Protein AF-A0AAW6JNP1-F1 (afdb_monomer)

Sequence (196 aa):
MTNMICAKMDSQLQWLAKDCKSTYTRYADDITFSTTLPKFPNKLAYVLTGEDTEKFFIGNRLLAIIHENGFEVNEQKIRLQVKGNHQEVTGLTTNVFPNVDRKYVRQVRAMLYAWAKFGLEAAENEYFEKYVSKSRLPIKRKLEFQQVLRGKIEFIGMVKGKEDSIYQKYMNQYKILARLSMFNNNINDIKEGNED

pLDDT: mean 71.72, std 16.59, range [31.47, 94.44]

Structure (mmCIF, N/CA/C/O backbone):
data_AF-A0AAW6JNP1-F1
#
_entry.id   AF-A0AAW6JNP1-F1
#
loop_
_atom_site.group_PDB
_atom_site.id
_atom_site.type_symbol
_atom_site.label_atom_id
_atom_site.label_alt_id
_atom_site.label_comp_id
_atom_site.label_asym_id
_atom_site.label_entity_id
_atom_site.label_seq_id
_atom_site.pdbx_PDB_ins_code
_atom_site.Cartn_x
_atom_site.Cartn_y
_atom_site.Cartn_z
_atom_site.occupancy
_atom_site.B_iso_or_equiv
_atom_site.auth_seq_id
_atom_site.auth_comp_id
_atom_site.auth_asym_id
_atom_site.auth_atom_id
_atom_site.pdbx_PDB_model_num
ATOM 1 N N . MET A 1 1 ? 23.831 11.617 -23.401 1.00 42.44 1 MET A N 1
ATOM 2 C CA . MET A 1 1 ? 24.310 10.722 -24.482 1.00 42.44 1 MET A CA 1
ATOM 3 C C . MET A 1 1 ? 23.795 9.277 -24.340 1.00 42.44 1 MET A C 1
ATOM 5 O O . MET A 1 1 ? 24.348 8.385 -24.962 1.00 42.44 1 MET A O 1
ATOM 9 N N . THR A 1 2 ? 22.702 9.019 -23.606 1.00 50.31 2 THR A N 1
ATOM 10 C CA . THR A 1 2 ? 22.322 7.645 -23.199 1.00 50.31 2 THR A CA 1
ATOM 11 C C . THR A 1 2 ? 21.236 6.994 -24.077 1.00 50.31 2 THR A C 1
ATOM 13 O O . THR A 1 2 ? 21.233 5.777 -24.242 1.00 50.31 2 THR A O 1
ATOM 16 N N . ASN A 1 3 ? 20.358 7.778 -24.722 1.00 55.31 3 ASN A N 1
ATOM 17 C CA . ASN A 1 3 ? 19.213 7.240 -25.483 1.00 55.31 3 ASN A CA 1
ATOM 18 C C . ASN A 1 3 ? 19.603 6.427 -26.732 1.00 55.31 3 ASN A C 1
ATOM 20 O O . ASN A 1 3 ? 18.919 5.468 -27.072 1.00 55.31 3 ASN A O 1
ATOM 24 N N . MET A 1 4 ? 20.691 6.785 -27.422 1.00 61.53 4 MET A N 1
ATOM 25 C CA . MET A 1 4 ? 21.032 6.163 -28.711 1.00 61.53 4 MET A CA 1
ATOM 26 C C . MET A 1 4 ? 21.579 4.736 -28.556 1.00 61.53 4 MET A C 1
ATOM 28 O O . MET A 1 4 ? 21.282 3.873 -29.374 1.00 61.53 4 MET A O 1
ATOM 32 N N . ILE A 1 5 ? 22.314 4.474 -27.470 1.00 67.94 5 ILE A N 1
ATOM 33 C CA . ILE A 1 5 ? 22.844 3.141 -27.125 1.00 67.94 5 ILE A CA 1
ATOM 34 C C . ILE A 1 5 ? 21.696 2.191 -26.746 1.00 67.94 5 ILE A C 1
ATOM 36 O O . ILE A 1 5 ? 21.736 0.996 -27.023 1.00 67.94 5 ILE A O 1
ATOM 40 N N . CYS A 1 6 ? 20.632 2.740 -26.161 1.00 73.00 6 CYS A N 1
ATOM 41 C CA . CYS A 1 6 ? 19.500 1.987 -25.635 1.00 73.00 6 CYS A CA 1
ATOM 42 C C . CYS A 1 6 ? 18.426 1.665 -26.680 1.00 73.00 6 CYS A C 1
ATOM 44 O O . CYS A 1 6 ? 17.648 0.739 -26.478 1.00 73.00 6 CYS A O 1
ATOM 46 N N . ALA A 1 7 ? 18.406 2.366 -27.817 1.00 81.75 7 ALA A N 1
ATOM 47 C CA . ALA A 1 7 ? 17.335 2.271 -28.811 1.00 81.75 7 ALA A CA 1
ATOM 48 C C . ALA A 1 7 ? 17.094 0.843 -29.340 1.00 81.75 7 ALA A C 1
ATOM 50 O O . ALA A 1 7 ? 15.946 0.433 -29.541 1.00 81.75 7 ALA A O 1
ATOM 51 N N . LYS A 1 8 ? 18.169 0.065 -29.542 1.00 86.56 8 LYS A N 1
ATOM 52 C CA . LYS A 1 8 ? 18.078 -1.341 -29.967 1.00 86.56 8 LYS A CA 1
ATOM 53 C C . LYS A 1 8 ? 17.430 -2.204 -28.884 1.00 86.56 8 LYS A C 1
ATOM 55 O O . LYS A 1 8 ? 16.477 -2.928 -29.176 1.00 86.56 8 LYS A O 1
ATOM 60 N N . MET A 1 9 ? 17.915 -2.090 -27.648 1.00 87.50 9 MET A N 1
ATOM 61 C CA . MET A 1 9 ? 17.375 -2.826 -26.508 1.00 87.50 9 MET A CA 1
ATOM 62 C C . MET A 1 9 ? 15.909 -2.456 -26.274 1.00 87.50 9 MET A C 1
ATOM 64 O O . MET A 1 9 ? 15.061 -3.339 -26.209 1.00 87.50 9 MET A O 1
ATOM 68 N N . ASP A 1 10 ? 15.588 -1.165 -26.234 1.00 86.31 10 ASP A N 1
ATOM 69 C CA . ASP A 1 10 ? 14.236 -0.666 -25.982 1.00 86.31 10 ASP A CA 1
ATOM 70 C C . ASP A 1 10 ? 13.254 -1.172 -27.053 1.00 86.31 10 ASP A C 1
ATOM 72 O O . ASP A 1 10 ? 12.142 -1.591 -26.734 1.00 86.31 10 ASP A O 1
ATOM 76 N N . SER A 1 11 ? 13.688 -1.251 -28.318 1.00 88.25 11 SER A N 1
ATOM 77 C CA . SER A 1 11 ? 12.895 -1.858 -29.395 1.00 88.25 11 SER A CA 1
ATOM 78 C C . SER A 1 11 ? 12.621 -3.345 -29.139 1.00 88.25 11 SER A C 1
ATOM 80 O O . SER A 1 11 ? 11.480 -3.796 -29.260 1.00 88.25 11 SER A O 1
ATOM 82 N N . GLN A 1 12 ? 13.638 -4.123 -28.756 1.00 89.25 12 GLN A N 1
ATOM 83 C CA . GLN A 1 12 ? 13.488 -5.551 -28.446 1.00 89.25 12 GLN A CA 1
ATOM 84 C C . GLN A 1 12 ? 12.599 -5.784 -27.212 1.00 89.25 12 GLN A C 1
ATOM 86 O O . GLN A 1 12 ? 11.753 -6.682 -27.222 1.00 89.25 12 GLN A O 1
ATOM 91 N N . LEU A 1 13 ? 12.740 -4.957 -26.174 1.00 87.12 13 LEU A N 1
ATOM 92 C CA . LEU A 1 13 ? 11.928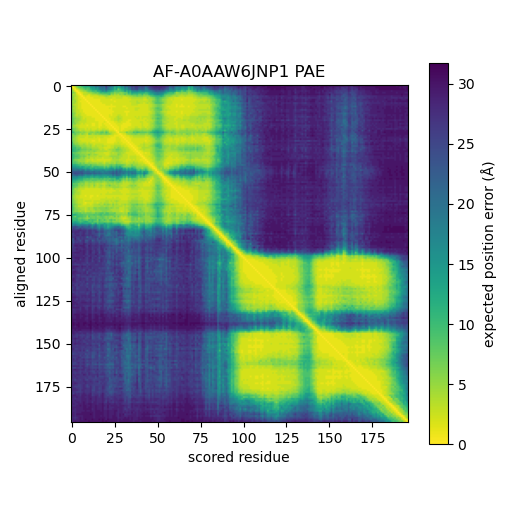 -5.011 -24.957 1.00 87.12 13 LEU A CA 1
ATOM 93 C C . LEU A 1 13 ? 10.471 -4.622 -25.231 1.00 87.12 13 LEU A C 1
ATOM 95 O O . LEU A 1 13 ? 9.560 -5.284 -24.735 1.00 87.12 13 LEU A O 1
ATOM 99 N N . GLN A 1 14 ? 10.233 -3.625 -26.087 1.00 89.94 14 GLN A N 1
ATOM 100 C CA . GLN A 1 14 ? 8.893 -3.251 -26.539 1.00 89.94 14 GLN A CA 1
ATOM 101 C C . GLN A 1 14 ? 8.208 -4.395 -27.302 1.00 89.94 14 GLN A C 1
ATOM 103 O O . GLN A 1 14 ? 7.014 -4.640 -27.107 1.00 89.94 14 GLN A O 1
ATOM 108 N N . TRP A 1 15 ? 8.946 -5.110 -28.156 1.00 91.44 15 TRP A N 1
ATOM 109 C CA . TRP A 1 15 ? 8.442 -6.301 -28.849 1.00 91.44 15 TRP A CA 1
ATOM 110 C C . TRP A 1 15 ? 8.123 -7.440 -27.882 1.00 91.44 15 TRP A C 1
ATOM 112 O O . TRP A 1 15 ? 7.042 -8.024 -27.967 1.00 91.44 15 TRP A O 1
ATOM 122 N N . LEU A 1 16 ? 9.015 -7.717 -26.928 1.00 87.31 16 LEU A N 1
ATOM 123 C CA . LEU A 1 16 ? 8.782 -8.727 -25.897 1.00 87.31 16 LEU A CA 1
ATOM 124 C C . LEU A 1 16 ? 7.549 -8.390 -25.044 1.00 87.31 16 LEU A C 1
ATOM 126 O O . LEU A 1 16 ? 6.755 -9.277 -24.730 1.00 87.31 16 LEU A O 1
ATOM 130 N N . ALA A 1 17 ? 7.351 -7.111 -24.714 1.00 88.12 17 ALA A N 1
ATOM 131 C CA . ALA A 1 17 ? 6.176 -6.647 -23.987 1.00 88.12 17 ALA A CA 1
ATOM 132 C C . ALA A 1 17 ? 4.889 -6.933 -24.771 1.00 88.12 17 ALA A C 1
ATOM 134 O O . ALA A 1 17 ? 3.954 -7.505 -24.216 1.00 88.12 17 ALA A O 1
ATOM 135 N N . LYS A 1 18 ? 4.866 -6.628 -26.077 1.00 88.94 18 LYS A N 1
ATOM 136 C CA . LYS A 1 18 ? 3.724 -6.932 -26.954 1.00 88.94 18 LYS A CA 1
ATOM 137 C C . LYS A 1 18 ? 3.416 -8.431 -27.013 1.00 88.94 18 LYS A C 1
ATOM 139 O O . LYS A 1 18 ? 2.257 -8.796 -26.830 1.00 88.94 18 LYS A O 1
ATOM 144 N N . ASP A 1 19 ? 4.427 -9.287 -27.197 1.00 89.44 19 ASP A N 1
ATOM 145 C CA . ASP A 1 19 ? 4.263 -10.756 -27.191 1.00 89.44 19 ASP A CA 1
ATOM 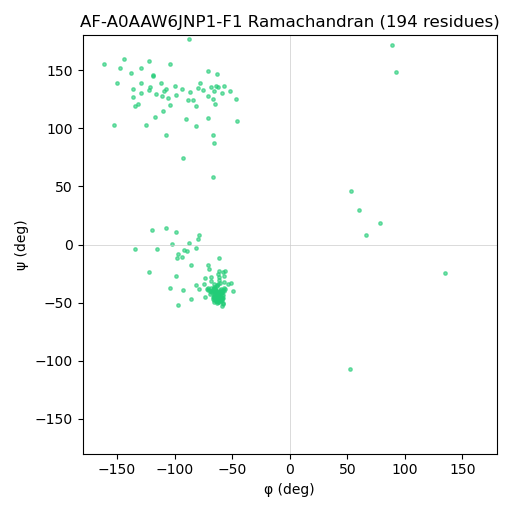146 C C . ASP A 1 19 ? 3.649 -11.255 -25.873 1.00 89.44 19 ASP A C 1
ATOM 148 O O . ASP A 1 19 ? 2.792 -12.137 -25.846 1.00 89.44 19 ASP A O 1
ATOM 152 N N . CYS A 1 20 ? 4.038 -10.627 -24.764 1.00 85.31 20 CYS A N 1
ATOM 153 C CA . CYS A 1 20 ? 3.573 -10.973 -23.427 1.00 85.31 20 CYS A CA 1
ATOM 154 C C . CYS A 1 20 ? 2.268 -10.269 -23.006 1.00 85.31 20 CYS A C 1
ATOM 156 O O . CYS A 1 20 ? 1.813 -10.486 -21.884 1.00 85.31 20 CYS A O 1
ATOM 158 N N . LYS A 1 21 ? 1.653 -9.443 -23.870 1.00 88.19 21 LYS A N 1
ATOM 159 C CA . LYS A 1 21 ? 0.507 -8.568 -23.536 1.00 88.19 21 LYS A CA 1
ATOM 160 C C . LYS A 1 21 ? 0.783 -7.676 -22.314 1.00 88.19 21 LYS A C 1
ATOM 162 O O . LYS A 1 21 ? -0.039 -7.543 -21.402 1.00 88.19 21 LYS A O 1
ATOM 167 N N . SER A 1 22 ? 1.960 -7.068 -22.313 1.00 86.38 22 SER A N 1
ATOM 168 C CA . SER A 1 22 ? 2.457 -6.149 -21.295 1.00 86.38 22 SER A CA 1
ATOM 169 C C . SER A 1 22 ? 2.807 -4.792 -21.912 1.00 86.38 22 SER A C 1
ATOM 171 O O . SER A 1 22 ? 3.098 -4.683 -23.104 1.00 86.38 22 SER A O 1
ATOM 173 N N . THR A 1 23 ? 2.829 -3.758 -21.081 1.00 86.62 23 THR A N 1
ATOM 174 C CA . THR A 1 23 ? 3.338 -2.423 -21.394 1.00 86.62 23 THR A CA 1
ATOM 175 C C . THR A 1 23 ? 4.748 -2.291 -20.840 1.00 86.62 23 THR A C 1
ATOM 177 O O . THR A 1 23 ? 4.982 -2.572 -19.664 1.00 86.62 23 THR A O 1
ATOM 180 N N . TYR A 1 24 ? 5.671 -1.858 -21.692 1.00 86.94 24 TYR A N 1
ATOM 181 C CA . TYR A 1 24 ? 7.047 -1.532 -21.338 1.00 86.94 24 TYR A CA 1
ATOM 182 C C . TYR A 1 24 ? 7.200 -0.019 -21.188 1.00 86.94 24 TYR A C 1
ATOM 184 O O . TYR A 1 24 ? 6.701 0.739 -22.021 1.00 86.94 24 TYR A O 1
ATOM 192 N N . THR A 1 25 ? 7.898 0.411 -20.143 1.00 80.62 25 THR A N 1
ATOM 193 C CA . THR A 1 25 ? 8.351 1.791 -19.967 1.00 80.62 25 THR A CA 1
ATOM 194 C C . THR A 1 25 ? 9.778 1.803 -19.436 1.00 80.62 25 THR A C 1
ATOM 196 O O . THR A 1 25 ? 10.189 0.915 -18.686 1.00 80.62 25 THR A O 1
ATOM 199 N N . ARG A 1 26 ? 10.541 2.826 -19.823 1.00 79.25 26 ARG A N 1
ATOM 200 C CA . ARG A 1 26 ? 11.910 3.039 -19.361 1.00 79.25 26 ARG A CA 1
ATOM 201 C C . ARG A 1 26 ? 12.085 4.462 -18.856 1.00 79.25 26 ARG A C 1
ATOM 203 O O . ARG A 1 26 ? 11.733 5.408 -19.556 1.00 79.25 26 ARG A O 1
ATOM 210 N N . TYR A 1 27 ? 12.653 4.605 -17.666 1.00 74.12 27 TYR A N 1
ATOM 211 C CA . TYR A 1 27 ? 13.027 5.883 -17.074 1.00 74.12 27 TYR A CA 1
ATOM 212 C C . TYR A 1 27 ? 14.511 5.839 -16.696 1.00 74.12 27 TYR A C 1
ATOM 214 O O . TYR A 1 27 ? 14.883 5.216 -15.709 1.00 74.12 27 TYR A O 1
ATOM 222 N N . ALA A 1 28 ? 15.368 6.468 -17.507 1.00 76.56 28 ALA A N 1
ATOM 223 C CA . ALA A 1 28 ? 16.828 6.354 -17.399 1.00 76.56 28 ALA A CA 1
ATOM 224 C C . ALA A 1 28 ? 17.302 4.883 -17.389 1.00 76.56 28 ALA A C 1
ATOM 226 O O . ALA A 1 28 ? 17.247 4.235 -18.434 1.00 76.56 28 ALA A O 1
ATOM 227 N N . ASP A 1 29 ? 17.736 4.353 -16.245 1.00 69.69 29 ASP A N 1
ATOM 228 C CA . ASP A 1 29 ? 18.189 2.961 -16.092 1.00 69.69 29 ASP A CA 1
ATOM 229 C C . ASP A 1 29 ? 17.096 2.028 -15.545 1.00 69.69 29 ASP A C 1
ATOM 231 O O . ASP A 1 29 ? 17.261 0.808 -15.545 1.00 69.69 29 ASP A O 1
ATOM 235 N N . ASP A 1 30 ? 15.955 2.582 -15.125 1.00 74.25 30 ASP A N 1
ATOM 236 C CA . ASP A 1 30 ? 14.828 1.807 -14.624 1.00 74.25 30 ASP A CA 1
ATOM 237 C C . ASP A 1 30 ? 13.969 1.306 -15.789 1.00 74.25 30 ASP A C 1
ATOM 239 O O . ASP A 1 30 ? 13.460 2.081 -16.603 1.00 74.25 30 ASP A O 1
ATOM 243 N N . ILE A 1 31 ? 13.765 -0.009 -15.845 1.00 81.19 31 ILE A N 1
ATOM 244 C CA . ILE A 1 31 ? 12.890 -0.682 -16.807 1.00 81.19 31 ILE A CA 1
ATOM 245 C C . ILE A 1 31 ? 11.681 -1.238 -16.061 1.00 81.19 31 ILE A C 1
ATOM 247 O O . ILE A 1 31 ? 11.824 -1.973 -15.086 1.00 81.19 31 ILE A O 1
ATOM 251 N N . THR A 1 32 ? 10.480 -0.918 -16.537 1.00 83.19 32 THR A N 1
ATOM 252 C CA . THR A 1 32 ? 9.221 -1.382 -15.949 1.00 83.19 32 THR A CA 1
ATOM 253 C C . THR A 1 32 ? 8.392 -2.135 -16.983 1.00 83.19 32 THR A C 1
ATOM 255 O O . THR A 1 32 ? 8.187 -1.676 -18.105 1.00 83.19 32 THR A O 1
ATOM 258 N N . PHE A 1 33 ? 7.877 -3.296 -16.575 1.00 82.44 33 PHE A N 1
ATOM 259 C CA . PHE A 1 33 ? 6.872 -4.060 -17.310 1.00 82.44 33 PHE A CA 1
ATOM 260 C C . PHE A 1 33 ? 5.593 -4.132 -16.480 1.00 82.44 33 PHE A C 1
ATOM 262 O O . PHE A 1 33 ? 5.622 -4.524 -15.316 1.00 82.44 33 PHE A O 1
ATOM 269 N N . SER A 1 34 ? 4.459 -3.794 -17.085 1.00 80.25 34 SER A N 1
ATOM 270 C CA . SER A 1 34 ? 3.137 -3.869 -16.454 1.00 80.25 34 SER A CA 1
ATOM 271 C C . SER A 1 34 ? 2.166 -4.631 -17.347 1.00 80.25 34 SER A C 1
ATOM 273 O O . SER A 1 34 ? 2.330 -4.667 -18.559 1.00 80.25 34 SER A O 1
ATOM 275 N N . THR A 1 35 ? 1.155 -5.279 -16.778 1.00 79.44 35 THR A N 1
ATOM 276 C CA . THR A 1 35 ? 0.139 -5.998 -17.557 1.00 79.44 35 THR A CA 1
ATOM 277 C C . THR A 1 35 ? -1.206 -5.944 -16.849 1.00 79.44 35 THR A C 1
ATOM 279 O O . THR A 1 35 ? -1.273 -5.849 -15.623 1.00 79.44 35 THR A O 1
ATOM 282 N N . THR A 1 36 ? -2.286 -6.017 -17.622 1.00 75.94 36 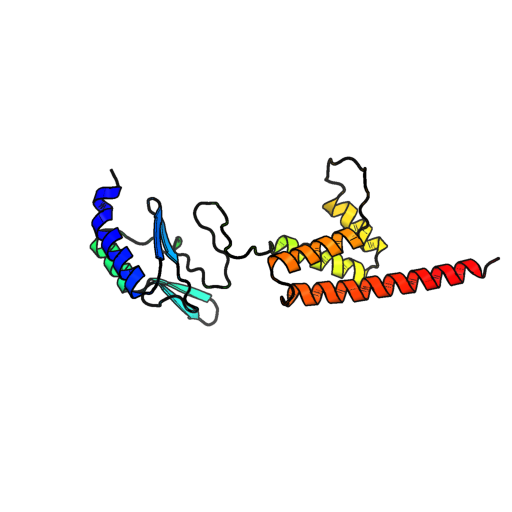THR A N 1
ATOM 283 C CA . THR A 1 36 ? -3.651 -6.174 -17.104 1.00 75.94 36 THR A CA 1
ATOM 284 C C . THR A 1 36 ? -4.048 -7.641 -16.941 1.00 75.94 36 THR A C 1
ATOM 286 O O . THR A 1 36 ? -5.116 -7.926 -16.393 1.00 75.94 36 THR A O 1
ATOM 289 N N . LEU A 1 37 ? -3.196 -8.577 -17.381 1.00 72.75 37 LEU A N 1
ATOM 290 C CA . LEU A 1 37 ? -3.444 -10.007 -17.251 1.00 72.75 37 LEU A CA 1
ATOM 291 C C . LEU A 1 37 ? -3.524 -10.437 -15.772 1.00 72.75 37 LEU A C 1
ATOM 293 O O . LEU A 1 37 ? -2.796 -9.909 -14.930 1.00 72.75 37 LEU A O 1
ATOM 297 N N . PRO A 1 38 ? -4.364 -11.437 -15.435 1.00 67.19 38 PRO A N 1
ATOM 298 C CA . PRO A 1 38 ? -4.464 -11.957 -14.068 1.00 67.19 38 PRO A CA 1
ATOM 299 C C . PRO A 1 38 ? -3.163 -12.563 -13.528 1.00 67.19 38 PRO A C 1
ATOM 301 O O . PRO A 1 38 ? -2.948 -12.573 -12.319 1.00 67.19 38 PRO A O 1
ATOM 304 N N . LYS A 1 39 ? -2.306 -13.083 -14.414 1.00 71.00 39 LYS A N 1
ATOM 305 C CA . LYS A 1 39 ? -0.999 -13.655 -14.079 1.00 71.00 39 LYS A CA 1
ATOM 306 C C . LYS A 1 39 ? 0.086 -12.902 -14.834 1.00 71.00 39 LYS A C 1
ATOM 308 O O . LYS A 1 39 ? -0.069 -12.647 -16.029 1.00 71.00 39 LYS A O 1
ATOM 313 N N . PHE A 1 40 ? 1.176 -12.574 -14.142 1.00 76.50 40 PHE A N 1
ATOM 314 C CA . PHE A 1 40 ? 2.332 -11.968 -14.790 1.00 76.50 40 PHE A CA 1
ATOM 315 C C . PHE A 1 40 ? 3.001 -12.995 -15.725 1.00 76.50 40 PHE A C 1
ATOM 317 O O . PHE A 1 40 ? 3.134 -14.158 -15.338 1.00 76.50 40 PHE A O 1
ATOM 324 N N . PRO A 1 41 ? 3.391 -12.621 -16.955 1.00 78.19 41 PRO A N 1
ATOM 325 C CA . PRO A 1 41 ? 3.984 -13.555 -17.906 1.00 78.19 41 PRO A CA 1
ATOM 326 C C . PRO A 1 41 ? 5.337 -14.100 -17.429 1.00 78.19 41 PRO A C 1
ATOM 328 O O . PRO A 1 41 ? 6.301 -13.347 -17.306 1.00 78.19 41 PRO A O 1
ATOM 331 N N . ASN A 1 42 ? 5.448 -15.425 -17.285 1.00 76.81 42 ASN A N 1
ATOM 332 C CA . ASN A 1 42 ? 6.693 -16.099 -16.875 1.00 76.81 42 ASN A CA 1
ATOM 333 C C . ASN A 1 42 ? 7.881 -15.822 -17.818 1.00 76.81 42 ASN A C 1
ATOM 335 O O . ASN A 1 42 ? 9.034 -15.907 -17.405 1.00 76.81 42 ASN A O 1
ATOM 339 N N . LYS A 1 43 ? 7.608 -15.467 -19.084 1.00 75.12 43 LYS A N 1
ATOM 340 C CA . LYS A 1 43 ? 8.632 -15.036 -20.053 1.00 75.12 43 LYS A CA 1
ATOM 341 C C . LYS A 1 43 ? 9.356 -13.749 -19.626 1.00 75.12 43 LYS A C 1
ATOM 343 O O . LYS A 1 43 ? 10.480 -13.529 -20.071 1.00 75.12 43 LYS A O 1
ATOM 348 N N . LEU A 1 44 ? 8.714 -12.914 -18.806 1.00 79.88 44 LEU A N 1
ATOM 349 C CA . LEU A 1 44 ? 9.257 -11.659 -18.283 1.00 79.88 44 LEU A CA 1
ATOM 350 C C . LEU A 1 44 ? 9.843 -11.854 -16.883 1.00 79.88 44 LEU A C 1
ATOM 352 O O . LEU A 1 44 ? 10.995 -11.505 -16.653 1.00 79.88 44 LEU A O 1
ATOM 356 N N . ALA A 1 45 ? 9.075 -12.434 -15.962 1.00 79.81 45 ALA A N 1
ATOM 357 C CA . ALA A 1 45 ? 9.532 -12.765 -14.615 1.00 79.81 45 ALA A CA 1
ATOM 358 C C . ALA A 1 45 ? 8.607 -13.805 -13.979 1.00 79.81 45 ALA A C 1
ATOM 360 O O . ALA A 1 45 ? 7.433 -13.899 -14.337 1.00 79.81 45 ALA A O 1
ATOM 361 N N . TYR A 1 46 ? 9.122 -14.564 -13.018 1.00 68.25 46 TYR A N 1
ATOM 362 C CA . TYR A 1 46 ? 8.357 -15.554 -12.266 1.00 68.25 46 TYR A CA 1
ATOM 363 C C . TYR A 1 46 ? 8.817 -15.617 -10.805 1.00 68.25 46 TYR A C 1
ATOM 365 O O . TYR A 1 46 ? 9.911 -15.170 -10.455 1.00 68.25 46 TYR A O 1
ATOM 373 N N . VAL A 1 47 ? 7.949 -16.157 -9.949 1.00 65.25 47 VAL A N 1
ATOM 374 C CA . VAL A 1 47 ? 8.227 -16.407 -8.528 1.00 65.25 47 VAL A CA 1
ATOM 375 C C . VAL A 1 47 ? 8.347 -17.910 -8.327 1.00 65.25 47 VAL A C 1
ATOM 377 O O . VAL A 1 47 ? 7.482 -18.656 -8.789 1.00 65.25 47 VAL A O 1
ATOM 380 N N . LEU A 1 48 ? 9.394 -18.349 -7.630 1.00 56.16 48 LEU A N 1
ATOM 381 C CA . LEU A 1 48 ? 9.455 -19.692 -7.060 1.00 56.16 48 LEU A CA 1
ATOM 382 C C . LEU A 1 48 ? 9.200 -19.583 -5.558 1.00 56.16 48 LEU A C 1
ATOM 384 O O . LEU A 1 48 ? 9.934 -18.895 -4.845 1.00 56.16 48 LEU A O 1
ATOM 388 N N . THR A 1 49 ? 8.145 -20.244 -5.092 1.00 49.81 49 THR A N 1
ATOM 389 C CA . THR A 1 49 ? 7.814 -20.345 -3.670 1.00 49.81 49 THR A CA 1
ATOM 390 C C . THR A 1 49 ? 8.510 -21.581 -3.108 1.00 49.81 49 THR A C 1
ATOM 392 O O . THR A 1 49 ? 8.140 -22.703 -3.450 1.00 49.81 49 THR A O 1
ATOM 395 N N . GLY A 1 50 ? 9.554 -21.378 -2.302 1.00 48.56 50 GLY A N 1
ATOM 396 C CA . GLY A 1 50 ? 10.123 -22.428 -1.452 1.00 48.56 50 GLY A CA 1
ATOM 397 C C . GLY A 1 50 ? 9.417 -22.488 -0.095 1.00 48.56 50 GLY A C 1
ATOM 398 O O . GLY A 1 50 ? 8.568 -21.645 0.188 1.00 48.56 50 GLY A O 1
ATOM 399 N N . GLU A 1 51 ? 9.795 -23.452 0.751 1.00 43.88 51 GLU A N 1
ATOM 400 C CA . GLU A 1 51 ? 9.172 -23.690 2.068 1.00 43.88 51 GLU A CA 1
ATOM 401 C C . GLU A 1 51 ? 9.194 -22.460 3.001 1.00 43.88 51 GLU A C 1
ATOM 403 O O . GLU A 1 51 ? 8.260 -22.303 3.778 1.00 43.88 51 GLU A O 1
ATOM 408 N N . ASP A 1 52 ? 10.161 -21.537 2.856 1.00 42.66 52 ASP A N 1
ATOM 409 C CA . ASP A 1 52 ? 10.296 -20.361 3.742 1.00 42.66 52 ASP A CA 1
ATOM 410 C C . ASP A 1 52 ? 10.549 -19.005 3.046 1.00 42.66 52 ASP A C 1
ATOM 412 O O . ASP A 1 52 ? 10.595 -17.970 3.713 1.00 42.66 52 ASP A O 1
ATOM 416 N N . THR A 1 53 ? 10.719 -18.946 1.716 1.00 46.84 53 THR A N 1
ATOM 417 C CA . THR A 1 53 ? 10.968 -17.670 1.003 1.00 46.84 53 THR A CA 1
ATOM 418 C C . THR A 1 53 ? 10.434 -17.658 -0.433 1.00 46.84 53 THR A C 1
ATOM 420 O O . THR A 1 53 ? 10.584 -18.624 -1.182 1.00 46.84 53 THR A O 1
ATOM 423 N N . GLU A 1 54 ? 9.845 -16.529 -0.842 1.00 52.72 54 GLU A N 1
ATOM 424 C CA . GLU A 1 54 ? 9.569 -16.220 -2.250 1.00 52.72 54 GLU A CA 1
ATOM 425 C C . GLU A 1 54 ? 10.845 -15.665 -2.898 1.00 52.72 54 GLU A C 1
ATOM 427 O O . GLU A 1 54 ? 11.360 -14.628 -2.473 1.00 52.72 54 GLU A O 1
ATOM 432 N N . LYS A 1 55 ? 11.365 -16.344 -3.929 1.00 56.38 55 LYS A N 1
ATOM 433 C CA . LYS A 1 55 ? 12.485 -15.842 -4.741 1.00 56.38 55 LYS A CA 1
ATOM 434 C C . LYS A 1 55 ? 11.994 -15.407 -6.118 1.00 56.38 55 LYS A C 1
ATOM 436 O O . LYS A 1 55 ? 11.242 -16.126 -6.780 1.00 56.38 55 LYS A O 1
ATOM 441 N N . PHE A 1 56 ? 12.439 -14.225 -6.541 1.00 65.12 56 PHE A N 1
ATOM 442 C CA . PHE A 1 56 ? 12.098 -13.623 -7.827 1.00 65.12 56 PHE A CA 1
ATOM 443 C C . PHE A 1 56 ? 13.153 -13.959 -8.872 1.00 65.12 56 PHE A C 1
ATOM 445 O O . PHE A 1 56 ? 14.345 -13.801 -8.621 1.00 65.12 56 PHE A O 1
ATOM 452 N N . PHE A 1 57 ? 12.705 -14.358 -10.057 1.00 65.62 57 PHE A N 1
ATOM 453 C CA . PHE A 1 57 ? 13.578 -14.661 -11.182 1.00 65.62 57 PHE A CA 1
ATOM 454 C C . PHE A 1 57 ? 13.115 -13.911 -12.425 1.00 65.62 57 PHE A C 1
ATOM 456 O O . PHE A 1 57 ? 11.917 -13.817 -12.708 1.00 65.62 57 PHE A O 1
ATOM 463 N N . ILE A 1 58 ? 14.074 -13.386 -13.184 1.00 73.38 58 ILE A N 1
ATOM 464 C CA . ILE A 1 58 ? 13.811 -12.812 -14.502 1.00 73.38 58 ILE A CA 1
ATOM 465 C C . ILE A 1 58 ? 13.645 -13.947 -15.505 1.00 73.38 58 ILE A C 1
ATOM 467 O O . ILE A 1 58 ? 14.370 -14.940 -15.483 1.00 73.38 58 ILE A O 1
ATOM 471 N N . GLY A 1 59 ? 12.675 -13.798 -16.401 1.00 74.25 59 GLY A N 1
ATOM 472 C CA . GLY A 1 59 ? 12.478 -14.742 -17.485 1.00 74.25 59 GLY A CA 1
ATOM 473 C C . GLY A 1 59 ? 13.683 -14.745 -18.425 1.00 74.25 59 GLY A C 1
ATOM 474 O O . GLY A 1 59 ? 14.180 -13.691 -18.824 1.00 74.25 59 GLY A O 1
ATOM 475 N N . ASN A 1 60 ? 14.123 -15.936 -18.831 1.00 76.81 60 ASN A N 1
ATOM 476 C CA . ASN A 1 60 ? 15.339 -16.129 -19.632 1.00 76.81 60 ASN A CA 1
ATOM 477 C C . ASN A 1 60 ? 15.393 -15.244 -20.888 1.00 76.81 60 ASN A C 1
ATOM 479 O O . ASN A 1 60 ? 16.464 -14.801 -21.292 1.00 76.81 60 ASN A O 1
ATOM 483 N N . ARG A 1 61 ? 14.237 -14.955 -21.506 1.00 79.50 61 ARG A N 1
ATOM 484 C CA . ARG A 1 61 ? 14.176 -14.120 -22.711 1.00 79.50 61 ARG A CA 1
ATOM 485 C C . ARG A 1 61 ? 14.468 -12.647 -22.428 1.00 79.50 61 ARG A C 1
ATOM 487 O O . ARG A 1 61 ? 15.139 -12.015 -23.237 1.00 79.50 61 ARG A O 1
ATOM 494 N N . LEU A 1 62 ? 13.975 -12.118 -21.309 1.00 81.44 62 LEU A N 1
ATOM 495 C CA . LEU A 1 62 ? 14.276 -10.754 -20.877 1.00 81.44 62 LEU A CA 1
ATOM 496 C C . LEU A 1 62 ? 15.763 -10.626 -20.522 1.00 81.44 62 LEU A C 1
ATOM 498 O O . LEU A 1 62 ? 16.422 -9.701 -20.987 1.00 81.44 62 LEU A O 1
ATOM 502 N N . LEU A 1 63 ? 16.301 -11.600 -19.784 1.00 78.62 63 LEU A N 1
ATOM 503 C CA . LEU A 1 63 ? 17.712 -11.630 -19.398 1.00 78.62 63 LEU A CA 1
ATOM 504 C C . LEU A 1 63 ? 18.646 -11.673 -20.622 1.00 78.62 63 LEU A C 1
ATOM 506 O O . LEU A 1 63 ? 19.601 -10.904 -20.696 1.00 78.62 63 LEU A O 1
ATOM 510 N N . ALA A 1 64 ? 18.326 -12.506 -21.617 1.00 80.75 64 ALA A N 1
ATOM 511 C CA . ALA A 1 64 ? 19.093 -12.598 -22.859 1.00 80.75 64 ALA A CA 1
ATOM 512 C C . ALA A 1 64 ? 19.161 -11.256 -23.605 1.00 80.75 64 ALA A C 1
ATOM 514 O O . ALA A 1 64 ? 20.244 -10.835 -23.993 1.00 80.75 64 ALA A O 1
ATOM 515 N N . ILE A 1 65 ? 18.033 -10.546 -23.745 1.00 80.88 65 ILE A N 1
ATOM 516 C CA . ILE A 1 65 ? 18.004 -9.234 -24.414 1.00 80.88 65 ILE A CA 1
ATOM 517 C C . ILE A 1 65 ? 18.897 -8.223 -23.680 1.00 80.88 65 ILE A C 1
ATOM 519 O O . ILE A 1 65 ? 19.606 -7.457 -24.327 1.00 80.88 65 ILE A O 1
ATOM 523 N N . ILE A 1 66 ? 18.884 -8.217 -22.346 1.00 78.69 66 ILE A N 1
ATOM 524 C CA . ILE A 1 66 ? 19.693 -7.290 -21.541 1.00 78.69 66 ILE A CA 1
ATOM 525 C C . ILE A 1 66 ? 21.193 -7.565 -21.758 1.00 78.69 66 ILE A C 1
ATOM 527 O O . ILE A 1 66 ? 21.935 -6.645 -22.107 1.00 78.69 66 ILE A O 1
ATOM 531 N N . HIS A 1 67 ? 21.621 -8.828 -21.670 1.00 79.31 67 HIS A N 1
ATOM 532 C CA . HIS A 1 67 ? 23.023 -9.209 -21.883 1.00 79.31 67 HIS A CA 1
ATOM 533 C C . HIS A 1 67 ? 23.497 -9.021 -23.330 1.00 79.31 67 HIS A C 1
ATOM 535 O O . HIS A 1 67 ? 24.605 -8.538 -23.551 1.00 79.31 67 HIS A O 1
ATOM 541 N N . GLU A 1 68 ? 22.663 -9.335 -24.327 1.00 85.69 68 GLU A N 1
ATOM 542 C CA . GLU A 1 68 ? 22.976 -9.132 -25.753 1.00 85.69 68 GLU A CA 1
ATOM 543 C C . GLU A 1 68 ? 23.216 -7.655 -26.109 1.00 85.69 68 GLU A C 1
ATOM 545 O O . GLU A 1 68 ? 23.868 -7.353 -27.111 1.00 85.69 68 GLU A O 1
ATOM 550 N N . ASN A 1 69 ? 22.686 -6.727 -25.308 1.00 79.31 69 ASN A N 1
ATOM 551 C CA . ASN A 1 69 ? 22.908 -5.291 -25.465 1.00 79.31 69 ASN A CA 1
ATOM 552 C C . ASN A 1 69 ? 23.995 -4.745 -24.519 1.00 79.31 69 ASN A C 1
ATOM 554 O O . ASN A 1 69 ? 24.160 -3.531 -24.434 1.00 79.31 69 ASN A O 1
ATOM 558 N N . GLY A 1 70 ? 24.755 -5.621 -23.849 1.00 78.12 70 GLY A N 1
ATOM 559 C CA . GLY A 1 70 ? 25.901 -5.251 -23.014 1.00 78.12 70 GLY A CA 1
ATOM 560 C C . GLY A 1 70 ? 25.539 -4.717 -21.627 1.00 78.12 70 GLY A C 1
ATOM 561 O O . GLY A 1 70 ? 26.365 -4.054 -21.006 1.00 78.12 70 GLY A O 1
ATOM 562 N N . PHE A 1 71 ? 24.320 -4.978 -21.146 1.00 77.19 71 PHE A N 1
ATOM 563 C CA . PHE A 1 71 ? 23.877 -4.591 -19.809 1.00 77.19 71 PHE A CA 1
ATOM 564 C C . PHE A 1 71 ? 23.862 -5.794 -18.861 1.00 77.19 71 PHE A C 1
ATOM 566 O O . PHE A 1 71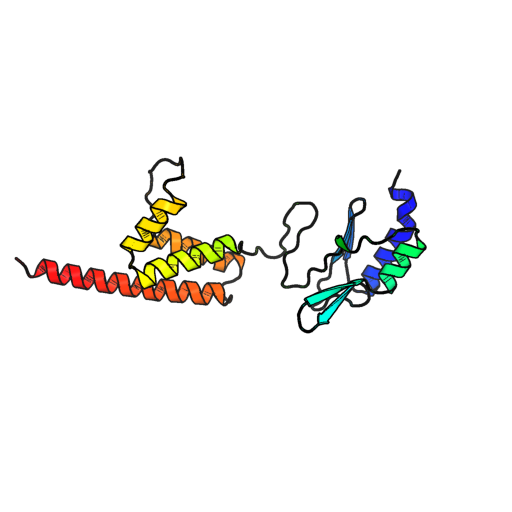 ? 23.708 -6.946 -19.273 1.00 77.19 71 PHE A O 1
ATOM 573 N N . GLU A 1 72 ? 23.972 -5.511 -17.567 1.00 73.69 72 GLU A N 1
ATOM 574 C CA . GLU A 1 72 ? 23.816 -6.493 -16.497 1.00 73.69 72 GLU A CA 1
ATOM 575 C C . GLU A 1 72 ? 22.644 -6.109 -15.601 1.00 73.69 72 GLU A C 1
ATOM 577 O O . GLU A 1 72 ? 22.366 -4.929 -15.367 1.00 73.69 72 GLU A O 1
ATOM 582 N N . VAL A 1 73 ? 21.944 -7.118 -15.087 1.00 69.69 73 VAL A N 1
ATOM 583 C CA . VAL A 1 73 ? 20.853 -6.894 -14.144 1.00 69.69 73 VAL A CA 1
ATOM 584 C C . VAL A 1 73 ? 21.405 -6.822 -12.729 1.00 69.69 73 VAL A C 1
ATOM 586 O O . VAL A 1 73 ? 22.096 -7.724 -12.267 1.00 69.69 73 VAL A O 1
ATOM 589 N N . ASN A 1 74 ? 21.004 -5.790 -11.991 1.00 70.00 74 ASN A N 1
ATOM 590 C CA . ASN A 1 74 ? 21.206 -5.759 -10.551 1.00 70.00 74 ASN A CA 1
ATOM 591 C C . ASN A 1 74 ? 20.103 -6.560 -9.842 1.00 70.00 74 ASN A C 1
ATOM 593 O O . ASN A 1 74 ? 18.990 -6.062 -9.655 1.00 70.00 74 ASN A O 1
ATOM 597 N N . GLU A 1 75 ? 20.427 -7.781 -9.414 1.00 64.06 75 GLU A N 1
ATOM 598 C CA . GLU A 1 75 ? 19.483 -8.689 -8.750 1.00 64.06 75 GLU A CA 1
ATOM 599 C C . GLU A 1 75 ? 18.847 -8.100 -7.483 1.00 64.06 75 GLU A C 1
ATOM 601 O O . GLU A 1 75 ? 17.673 -8.339 -7.207 1.00 64.06 75 GLU A O 1
ATOM 606 N N . GLN A 1 76 ? 19.575 -7.248 -6.753 1.00 59.25 76 GLN A N 1
ATOM 607 C CA . GLN A 1 76 ? 19.077 -6.597 -5.535 1.00 59.25 76 GLN A CA 1
ATOM 608 C C . GLN A 1 76 ? 18.004 -5.534 -5.823 1.00 59.25 76 GLN A C 1
ATOM 610 O O . GLN A 1 76 ? 17.278 -5.120 -4.918 1.00 59.25 76 GLN A O 1
ATOM 615 N N . LYS A 1 77 ? 17.904 -5.070 -7.075 1.00 61.97 77 LYS A N 1
ATOM 616 C CA . LYS A 1 77 ? 16.934 -4.058 -7.515 1.00 61.97 77 LYS A CA 1
ATOM 617 C C . LYS A 1 77 ? 15.744 -4.648 -8.277 1.00 61.97 77 LYS A C 1
ATOM 619 O O . LYS A 1 77 ? 14.851 -3.894 -8.659 1.00 61.97 77 LYS A O 1
ATOM 624 N N . ILE A 1 78 ? 15.687 -5.967 -8.468 1.00 65.19 78 ILE A N 1
ATOM 625 C CA . ILE A 1 78 ? 14.550 -6.623 -9.122 1.00 65.19 78 ILE A CA 1
ATOM 626 C C . ILE A 1 78 ? 13.339 -6.579 -8.190 1.00 65.19 78 ILE A C 1
ATOM 628 O O . ILE A 1 78 ? 13.394 -7.004 -7.037 1.00 65.19 78 ILE A O 1
ATOM 632 N N . ARG A 1 79 ? 12.212 -6.084 -8.706 1.00 64.88 79 ARG A N 1
ATOM 633 C CA . ARG A 1 79 ? 10.935 -6.052 -7.990 1.00 64.88 79 ARG A CA 1
ATOM 634 C C . ARG A 1 79 ? 9.845 -6.589 -8.907 1.00 64.88 79 ARG A C 1
ATOM 636 O O . ARG A 1 79 ? 9.607 -6.027 -9.970 1.00 64.88 79 ARG A O 1
ATOM 643 N N . LEU A 1 80 ? 9.161 -7.654 -8.490 1.00 64.56 80 LEU A N 1
ATOM 644 C CA . LEU A 1 80 ? 7.949 -8.128 -9.153 1.00 64.56 80 LEU A CA 1
ATOM 645 C C . LEU A 1 80 ? 6.760 -7.868 -8.241 1.00 64.56 80 LEU A C 1
ATOM 647 O O . LEU A 1 80 ? 6.641 -8.438 -7.159 1.00 64.56 80 LEU A O 1
ATOM 651 N N . GLN A 1 81 ? 5.863 -7.003 -8.692 1.00 58.66 81 GLN A N 1
ATOM 652 C CA . GLN A 1 81 ? 4.664 -6.671 -7.944 1.00 58.66 81 GLN A CA 1
ATOM 653 C C . GLN A 1 81 ? 3.465 -7.305 -8.630 1.00 58.66 81 GLN A C 1
ATOM 655 O O . GLN A 1 81 ? 2.893 -6.761 -9.574 1.00 58.66 81 GLN A O 1
ATOM 660 N N . VAL A 1 82 ? 3.106 -8.494 -8.161 1.00 54.06 82 VAL A N 1
ATOM 661 C CA . VAL A 1 82 ? 1.881 -9.181 -8.573 1.00 54.06 82 VAL A CA 1
ATOM 662 C C . VAL A 1 82 ? 0.684 -8.440 -7.969 1.00 54.06 82 VAL A C 1
ATOM 664 O O . VAL A 1 82 ? 0.806 -7.855 -6.889 1.00 54.06 82 VAL A O 1
ATOM 667 N N . LYS A 1 83 ? -0.476 -8.453 -8.646 1.00 45.34 83 LYS A N 1
ATOM 668 C CA . LYS A 1 83 ? -1.751 -7.956 -8.094 1.00 45.34 83 LYS A CA 1
ATOM 669 C C . LYS A 1 83 ? -1.927 -8.501 -6.668 1.00 45.34 83 LYS A C 1
ATOM 671 O O . LYS A 1 83 ? -2.172 -9.689 -6.492 1.00 45.34 83 LYS A O 1
ATOM 676 N N . GLY A 1 84 ? -1.741 -7.634 -5.671 1.00 45.44 84 GLY A N 1
ATOM 677 C CA . GLY A 1 84 ? -1.706 -8.004 -4.251 1.00 45.44 84 GLY A CA 1
ATOM 678 C C . GLY A 1 84 ? -0.562 -7.375 -3.443 1.00 45.44 84 GLY A C 1
ATOM 679 O O . GLY A 1 84 ? -0.737 -7.173 -2.244 1.00 45.44 84 GLY A O 1
ATOM 680 N N . ASN A 1 85 ? 0.558 -6.987 -4.072 1.00 38.97 85 ASN A N 1
ATOM 681 C CA . ASN A 1 85 ? 1.696 -6.355 -3.389 1.00 38.97 85 ASN A CA 1
ATOM 682 C C . ASN A 1 85 ? 1.999 -4.930 -3.892 1.00 38.97 85 ASN A C 1
ATOM 684 O O . ASN A 1 85 ? 1.819 -4.603 -5.060 1.00 38.97 85 ASN A O 1
ATOM 688 N N . HIS A 1 86 ? 2.427 -4.092 -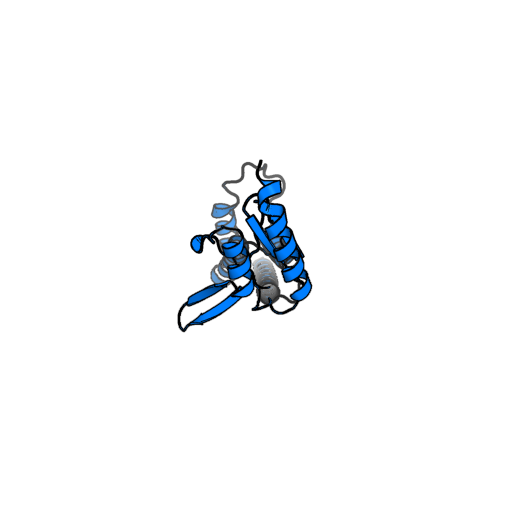2.940 1.00 37.50 86 HIS A N 1
ATOM 689 C CA . HIS A 1 86 ? 2.682 -2.648 -3.024 1.00 37.50 86 HIS A CA 1
ATOM 690 C C . HIS A 1 86 ? 3.493 -2.246 -4.263 1.00 37.50 86 HIS A C 1
ATOM 692 O O . HIS A 1 86 ? 4.591 -2.770 -4.445 1.00 37.50 86 HIS A O 1
ATOM 698 N N . G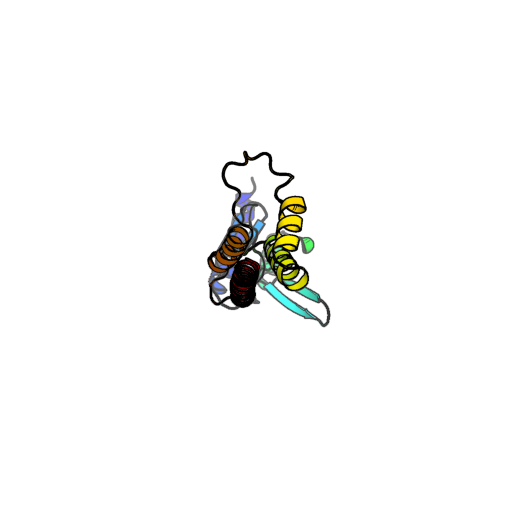LN A 1 87 ? 2.961 -1.311 -5.065 1.00 43.47 87 GLN A N 1
ATOM 699 C CA . GLN A 1 87 ? 3.620 -0.783 -6.260 1.00 43.47 87 GLN A CA 1
ATOM 700 C C . GLN A 1 87 ? 4.162 0.630 -6.049 1.00 43.47 87 GLN A C 1
ATOM 702 O O . GLN A 1 87 ? 3.432 1.528 -5.640 1.00 43.47 87 GLN A O 1
ATOM 707 N N . GLU A 1 88 ? 5.453 0.813 -6.319 1.00 36.38 88 GLU A N 1
ATOM 708 C CA . GLU A 1 88 ? 6.181 2.076 -6.185 1.00 36.38 88 GLU A CA 1
ATOM 709 C C . GLU A 1 88 ? 7.023 2.261 -7.452 1.00 36.38 88 GLU A C 1
ATOM 711 O O . GLU A 1 88 ? 7.871 1.419 -7.750 1.00 36.38 88 GLU A O 1
ATOM 716 N N . VAL A 1 89 ? 6.768 3.335 -8.206 1.00 38.56 89 VAL A N 1
ATOM 717 C CA . VAL A 1 89 ? 7.545 3.730 -9.390 1.00 38.56 89 VAL A CA 1
ATOM 718 C C . VAL A 1 89 ? 7.781 5.242 -9.314 1.00 38.56 89 VAL A C 1
ATOM 720 O O . VAL A 1 89 ? 6.846 6.020 -9.142 1.00 38.56 89 VAL A O 1
ATOM 723 N N . THR A 1 90 ? 9.043 5.670 -9.419 1.00 35.50 90 THR A N 1
ATOM 724 C CA . THR A 1 90 ? 9.490 7.085 -9.462 1.00 35.50 90 THR A CA 1
ATOM 725 C C . THR A 1 90 ? 9.145 7.965 -8.249 1.00 35.50 90 THR A C 1
ATOM 727 O O . THR A 1 90 ? 8.960 9.169 -8.390 1.00 35.50 90 THR A O 1
ATOM 730 N N . GLY A 1 91 ? 9.046 7.398 -7.041 1.00 38.09 91 GLY A N 1
ATOM 731 C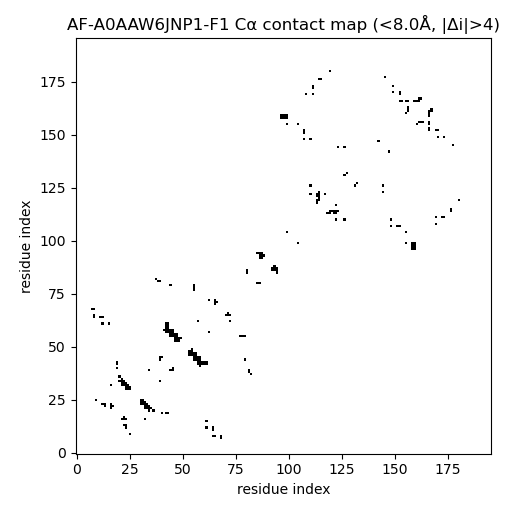 CA . GLY A 1 91 ? 8.772 8.183 -5.822 1.00 38.09 91 GLY A CA 1
ATOM 732 C C . GLY A 1 91 ? 7.379 8.831 -5.781 1.00 38.09 91 GLY A C 1
ATOM 733 O O . GLY A 1 91 ? 7.078 9.596 -4.867 1.00 38.09 91 GLY A O 1
ATOM 734 N N . LEU A 1 92 ? 6.513 8.502 -6.743 1.00 31.50 92 LEU A N 1
ATOM 735 C CA . LEU A 1 92 ? 5.101 8.853 -6.758 1.00 31.50 92 LEU A CA 1
ATOM 736 C C . LEU A 1 92 ? 4.281 7.564 -6.711 1.00 31.50 92 LEU A C 1
ATOM 738 O O . LEU A 1 92 ? 4.234 6.779 -7.657 1.00 31.50 92 LEU A O 1
ATOM 742 N N . THR A 1 93 ? 3.628 7.355 -5.572 1.00 31.52 93 THR A N 1
ATOM 743 C CA . THR A 1 93 ? 2.747 6.220 -5.295 1.00 31.52 93 THR A CA 1
ATOM 744 C C . THR A 1 93 ? 1.514 6.270 -6.195 1.00 31.52 93 THR A C 1
ATOM 746 O O . THR A 1 93 ? 0.473 6.804 -5.817 1.00 31.52 93 THR A O 1
ATOM 749 N N . THR A 1 94 ? 1.597 5.693 -7.388 1.00 31.47 94 THR A N 1
ATOM 750 C CA . THR A 1 94 ? 0.424 5.459 -8.239 1.00 31.47 94 THR A CA 1
ATOM 751 C C . THR A 1 94 ? -0.118 4.068 -7.953 1.00 31.47 94 THR A C 1
ATOM 753 O O . THR A 1 94 ? 0.050 3.101 -8.687 1.00 31.47 94 THR A O 1
ATOM 756 N N . ASN A 1 95 ? -0.775 3.961 -6.805 1.00 33.44 95 ASN A N 1
ATOM 757 C CA . ASN A 1 95 ? -1.567 2.793 -6.478 1.00 33.44 95 ASN A CA 1
ATOM 758 C C . ASN A 1 95 ? -2.809 2.823 -7.384 1.00 33.44 95 ASN A C 1
ATOM 760 O O . ASN A 1 95 ? -3.689 3.661 -7.199 1.00 33.44 95 ASN A O 1
ATOM 764 N N . VAL A 1 96 ? -2.883 1.917 -8.365 1.00 41.75 96 VAL A N 1
ATOM 765 C CA . VAL A 1 96 ? -4.057 1.765 -9.254 1.00 41.75 96 VAL A CA 1
ATOM 766 C C . VAL A 1 96 ? -5.326 1.385 -8.462 1.00 41.75 96 VAL A C 1
ATOM 768 O O . VAL A 1 96 ? -6.433 1.527 -8.964 1.00 41.75 96 VAL A O 1
ATOM 771 N N . PHE A 1 97 ? -5.186 1.016 -7.184 1.00 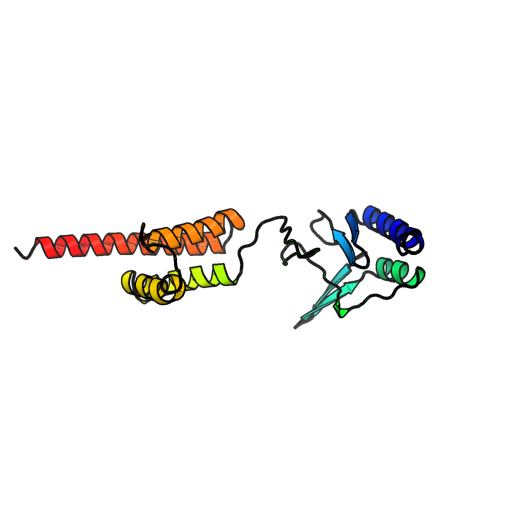35.91 97 PHE A N 1
ATOM 772 C CA . PHE A 1 97 ? -6.206 1.202 -6.151 1.00 35.91 97 PHE A CA 1
ATOM 773 C C . PHE A 1 97 ? -5.534 1.726 -4.881 1.00 35.91 97 PHE A C 1
ATOM 775 O O . PHE A 1 97 ? -4.505 1.167 -4.488 1.00 35.91 97 PHE A O 1
ATOM 782 N N . PRO A 1 98 ? -6.071 2.761 -4.214 1.00 43.97 98 PRO A N 1
ATOM 783 C CA . PRO A 1 98 ? -5.495 3.228 -2.965 1.00 43.97 98 PRO A CA 1
ATOM 784 C C . PRO A 1 98 ? -5.516 2.049 -1.975 1.00 43.97 98 PRO A C 1
ATOM 786 O O . PRO A 1 98 ? -6.514 1.352 -1.840 1.00 43.97 98 PRO A O 1
ATOM 789 N N . ASN A 1 99 ? -4.392 1.764 -1.321 1.00 49.00 99 ASN A N 1
ATOM 790 C CA . ASN A 1 99 ? -4.334 0.792 -0.231 1.00 49.00 99 ASN A CA 1
ATOM 791 C C . ASN A 1 99 ? -4.048 1.554 1.059 1.00 49.00 99 ASN A C 1
ATOM 793 O O . ASN A 1 99 ? -3.245 2.487 1.074 1.00 49.00 99 ASN A O 1
ATOM 797 N N . VAL A 1 100 ? -4.714 1.167 2.140 1.00 60.59 100 VAL A N 1
ATOM 798 C CA . VAL A 1 100 ? -4.560 1.826 3.436 1.00 60.59 100 VAL A CA 1
ATOM 799 C C . VAL A 1 100 ? -3.229 1.407 4.056 1.00 60.59 100 VAL A C 1
ATOM 801 O O . VAL A 1 100 ? -2.922 0.215 4.111 1.00 60.59 100 VAL A O 1
ATOM 804 N N . ASP A 1 101 ? -2.456 2.368 4.570 1.00 66.94 101 ASP A N 1
ATOM 805 C CA . ASP A 1 101 ? -1.219 2.086 5.308 1.00 66.94 101 ASP A CA 1
ATOM 806 C C . ASP A 1 101 ? -1.483 1.058 6.429 1.00 66.94 101 ASP A C 1
ATOM 808 O O . ASP A 1 101 ? -2.412 1.191 7.234 1.00 66.94 101 ASP A O 1
ATOM 812 N N . ARG A 1 102 ? -0.631 0.031 6.520 1.00 67.25 102 ARG A N 1
ATOM 813 C CA . ARG A 1 102 ? -0.674 -0.983 7.585 1.00 67.25 102 ARG A CA 1
ATOM 814 C C . ARG A 1 102 ? -0.656 -0.349 8.980 1.00 67.25 102 ARG A C 1
ATOM 816 O O . ARG A 1 102 ? -1.300 -0.876 9.888 1.00 67.25 102 ARG A O 1
ATOM 823 N N . LYS A 1 103 ? 0.045 0.776 9.166 1.00 73.88 103 LYS A N 1
ATOM 824 C CA . LYS A 1 103 ? 0.054 1.544 10.423 1.00 73.88 103 LYS A CA 1
ATOM 825 C C . LYS A 1 103 ? -1.334 2.084 10.759 1.00 73.88 103 LYS A C 1
ATOM 827 O O . LYS A 1 103 ? -1.762 1.982 11.906 1.00 73.88 103 LYS A O 1
ATOM 832 N N . TYR A 1 104 ? -2.057 2.582 9.761 1.00 78.62 104 TYR A N 1
ATOM 833 C CA . TYR A 1 104 ? -3.414 3.098 9.923 1.00 78.62 104 TYR A CA 1
ATOM 834 C C . TYR A 1 104 ? -4.397 1.981 10.293 1.00 78.62 104 TYR A C 1
ATOM 836 O O . TYR A 1 104 ? -5.133 2.098 11.272 1.00 78.62 104 TYR A O 1
ATOM 844 N N . VAL A 1 105 ? -4.347 0.846 9.585 1.00 79.62 105 VAL A N 1
ATOM 845 C CA . VAL A 1 105 ? -5.169 -0.338 9.903 1.00 79.62 105 VAL A CA 1
ATOM 846 C C . VAL A 1 105 ? -4.882 -0.840 11.324 1.00 79.62 105 VAL A C 1
ATOM 848 O O . VAL A 1 105 ? -5.801 -1.196 12.064 1.00 79.62 105 VAL A O 1
ATOM 851 N N . ARG A 1 106 ? -3.608 -0.840 11.737 1.00 79.12 106 ARG A N 1
ATOM 852 C CA . ARG A 1 106 ? -3.193 -1.226 13.093 1.00 79.12 106 ARG A CA 1
ATOM 853 C C . ARG A 1 106 ? -3.712 -0.257 14.155 1.00 79.12 106 ARG A C 1
ATOM 855 O O . ARG A 1 106 ? -4.113 -0.722 15.218 1.00 79.12 106 ARG A O 1
ATOM 862 N N . GLN A 1 107 ? -3.732 1.046 13.871 1.00 86.00 107 GLN A N 1
ATOM 863 C CA . GLN A 1 107 ? -4.298 2.052 14.772 1.00 86.00 107 GLN A CA 1
ATOM 864 C C . GLN A 1 107 ? -5.796 1.812 14.990 1.00 86.00 107 GLN A C 1
ATOM 866 O O . GLN A 1 107 ? -6.231 1.733 16.133 1.00 86.00 107 GLN A O 1
ATOM 871 N N . VAL A 1 108 ? -6.570 1.628 13.916 1.00 87.75 108 VAL A N 1
ATOM 872 C CA . VAL A 1 108 ? -8.016 1.343 14.008 1.00 87.75 108 VAL A CA 1
ATOM 873 C C . VAL A 1 108 ? -8.278 0.079 14.826 1.00 87.75 108 VAL A C 1
ATOM 875 O O . VAL A 1 108 ? -9.133 0.075 15.709 1.00 87.75 108 VAL A O 1
ATOM 878 N N . ARG A 1 109 ? -7.487 -0.977 14.598 1.00 87.81 109 ARG A N 1
ATOM 879 C CA . ARG A 1 109 ? -7.560 -2.213 15.385 1.00 87.81 109 ARG A CA 1
ATOM 880 C C . ARG A 1 109 ? -7.300 -1.974 16.874 1.00 87.81 109 ARG A C 1
ATOM 882 O O . ARG A 1 109 ? -7.994 -2.550 17.703 1.00 87.81 109 ARG A O 1
ATOM 889 N N . ALA A 1 110 ? -6.300 -1.157 17.208 1.00 88.62 110 ALA A N 1
ATOM 890 C CA . ALA A 1 110 ? -5.971 -0.830 18.593 1.00 88.62 110 ALA A CA 1
ATOM 891 C C . ALA A 1 110 ? -7.098 -0.033 19.267 1.00 88.62 110 ALA A C 1
ATOM 893 O O . ALA A 1 110 ? -7.489 -0.380 20.373 1.00 88.62 110 ALA A O 1
ATOM 894 N N . MET A 1 111 ? -7.677 0.952 18.572 1.00 90.69 111 MET A N 1
ATOM 895 C CA . MET A 1 111 ? -8.817 1.736 19.068 1.00 90.69 111 MET A CA 1
ATOM 896 C C . MET A 1 111 ? -10.041 0.851 19.356 1.00 90.69 111 MET A C 1
ATOM 898 O O . MET A 1 111 ? -10.646 0.961 20.419 1.00 90.69 111 MET A O 1
ATOM 902 N N . LEU A 1 112 ? -10.381 -0.066 18.440 1.00 91.31 112 LEU A N 1
ATOM 903 C CA . LEU A 1 112 ? -11.473 -1.028 18.637 1.00 91.31 112 LEU A CA 1
ATOM 904 C C . LEU A 1 112 ? -11.204 -1.991 19.798 1.00 91.31 112 LEU A C 1
ATOM 906 O O . LEU A 1 112 ? -12.119 -2.319 20.550 1.00 91.31 112 LEU A O 1
ATOM 910 N N . TYR A 1 113 ? -9.961 -2.455 19.940 1.00 90.75 113 TYR A N 1
ATOM 911 C CA . TYR A 1 113 ? -9.565 -3.337 21.035 1.00 90.75 113 TYR A CA 1
ATOM 912 C C . TYR A 1 113 ? -9.631 -2.630 22.391 1.00 90.75 113 TYR A C 1
ATOM 914 O O . TYR A 1 113 ? -10.170 -3.200 23.336 1.00 90.75 113 TYR A O 1
ATOM 922 N N . ALA A 1 114 ? -9.128 -1.396 22.479 1.00 90.19 114 ALA A N 1
ATOM 923 C CA . ALA A 1 114 ? -9.181 -0.604 23.700 1.00 90.19 114 ALA A CA 1
ATOM 924 C C . ALA A 1 114 ? -10.632 -0.391 24.147 1.00 90.19 114 ALA A C 1
ATOM 926 O O . ALA A 1 114 ? -10.958 -0.667 25.297 1.00 90.19 114 ALA A O 1
ATOM 927 N N . TRP A 1 115 ? -11.522 -0.024 23.218 1.00 92.44 115 TRP A N 1
ATOM 928 C CA . TRP A 1 115 ? -12.942 0.144 23.527 1.00 92.44 115 TRP A CA 1
ATOM 929 C C . TRP A 1 115 ? -13.584 -1.175 23.974 1.00 92.44 115 TRP A C 1
ATOM 931 O O . TRP A 1 115 ? -14.254 -1.219 25.002 1.00 92.44 115 TRP A O 1
ATOM 941 N N . ALA A 1 116 ? -13.333 -2.274 23.260 1.00 89.44 116 ALA A N 1
ATOM 942 C CA . ALA A 1 116 ? -13.889 -3.575 23.622 1.00 89.44 116 ALA A CA 1
ATOM 943 C C . ALA A 1 116 ? -13.414 -4.093 24.989 1.00 89.44 116 ALA A C 1
ATOM 945 O O . ALA A 1 116 ? -14.174 -4.771 25.673 1.00 89.44 116 ALA A O 1
ATOM 946 N N . LYS A 1 117 ? -12.162 -3.814 25.373 1.00 89.31 117 LYS A N 1
ATOM 947 C CA . LYS A 1 117 ? -11.552 -4.365 26.590 1.00 89.31 117 LYS A CA 1
ATOM 948 C C . LYS A 1 117 ? -11.716 -3.472 27.817 1.00 89.31 117 LYS A C 1
ATOM 950 O O . LYS A 1 117 ? -11.896 -3.993 28.911 1.00 89.31 117 LYS A O 1
ATOM 955 N N . PHE A 1 118 ? -11.599 -2.161 27.641 1.00 88.62 118 PHE A N 1
ATOM 956 C CA . PHE A 1 118 ? -11.519 -1.197 28.741 1.00 88.62 118 PHE A CA 1
ATOM 957 C C . PHE A 1 118 ? -12.711 -0.234 28.788 1.00 88.62 118 PHE A C 1
ATOM 959 O O . PHE A 1 118 ? -12.812 0.560 29.716 1.00 88.62 118 PHE A O 1
ATOM 966 N N . GLY A 1 119 ? -13.624 -0.306 27.817 1.00 86.75 119 GLY A N 1
ATOM 967 C CA . GLY A 1 119 ? -14.768 0.596 27.725 1.00 86.75 119 GLY A CA 1
ATOM 968 C C . GLY A 1 119 ? -14.470 1.871 26.934 1.00 86.75 119 GLY A C 1
ATOM 969 O O . GLY A 1 119 ? -13.344 2.129 26.505 1.00 86.75 119 GLY A O 1
ATOM 970 N N . LEU A 1 120 ? -15.528 2.646 26.678 1.00 85.81 120 LEU A N 1
ATOM 971 C CA . LEU A 1 120 ? -15.482 3.809 25.786 1.00 85.81 120 LEU A CA 1
ATOM 972 C C . LEU A 1 120 ? -14.588 4.924 26.338 1.00 85.81 120 LEU A C 1
ATOM 974 O O . LEU A 1 120 ? -13.736 5.432 25.616 1.00 85.81 120 LEU A O 1
ATOM 978 N N . GLU A 1 121 ? -14.760 5.259 27.615 1.00 84.25 121 GLU A N 1
ATOM 979 C CA . GLU A 1 121 ? -14.054 6.360 28.272 1.00 84.25 121 GLU A CA 1
ATOM 980 C C . GLU A 1 121 ? -12.539 6.114 28.330 1.00 84.25 121 GLU A C 1
ATOM 982 O O . GLU A 1 121 ? -11.743 6.964 27.931 1.00 84.25 121 GLU A O 1
ATOM 987 N N . ALA A 1 122 ? -12.123 4.906 28.725 1.00 85.44 122 ALA A N 1
ATOM 988 C CA . ALA A 1 122 ? -10.711 4.532 28.762 1.00 85.44 122 ALA A CA 1
ATOM 989 C C . ALA A 1 122 ? -10.064 4.555 27.365 1.00 85.44 122 ALA A C 1
ATOM 991 O O . ALA A 1 122 ? -8.936 5.026 27.206 1.00 85.44 122 ALA A O 1
ATOM 992 N N . ALA A 1 123 ? -10.781 4.086 26.338 1.00 87.81 123 ALA A N 1
ATOM 993 C CA . ALA A 1 123 ? -10.297 4.106 24.959 1.00 87.81 123 ALA A CA 1
ATOM 994 C C . ALA A 1 123 ? -10.186 5.528 24.392 1.00 87.81 123 ALA A C 1
ATOM 996 O O . ALA A 1 123 ? -9.248 5.832 23.650 1.00 87.81 123 ALA A O 1
ATOM 997 N N . GLU A 1 124 ? -11.132 6.398 24.745 1.00 86.38 124 GLU A N 1
ATOM 998 C CA . GLU A 1 124 ? -11.111 7.808 24.381 1.00 86.38 124 GLU A CA 1
ATOM 999 C C . GLU A 1 124 ? -9.908 8.518 25.015 1.00 86.38 124 GLU A C 1
ATOM 1001 O O . GLU A 1 124 ? -9.145 9.171 24.299 1.00 86.38 124 GLU A O 1
ATOM 1006 N N . ASN A 1 125 ? -9.670 8.313 26.312 1.00 84.56 125 ASN A N 1
ATOM 1007 C CA . ASN A 1 125 ? -8.520 8.880 27.019 1.00 84.56 125 ASN A CA 1
ATOM 1008 C C . ASN A 1 125 ? -7.186 8.415 26.413 1.00 84.56 125 ASN A C 1
ATOM 1010 O O . ASN A 1 125 ? -6.348 9.249 26.063 1.00 84.56 125 ASN A O 1
ATOM 1014 N N . GLU A 1 126 ? -7.019 7.108 26.174 1.00 85.50 126 GLU A N 1
ATOM 1015 C CA . GLU A 1 126 ? -5.822 6.563 25.516 1.00 85.50 126 GLU A CA 1
ATOM 1016 C C . GLU A 1 126 ? -5.600 7.196 24.129 1.00 85.50 126 GLU A C 1
ATOM 1018 O O . GLU A 1 126 ? -4.469 7.510 23.736 1.00 85.50 126 GLU A O 1
ATOM 1023 N N . TYR A 1 127 ? -6.679 7.403 23.368 1.00 83.88 127 TYR A N 1
ATOM 1024 C CA . TYR A 1 127 ? -6.609 8.043 22.061 1.00 83.88 127 TYR A CA 1
ATOM 1025 C C . TYR A 1 127 ? -6.183 9.513 22.158 1.00 83.88 127 TYR A C 1
ATOM 1027 O O . TYR A 1 127 ? -5.306 9.945 21.398 1.00 83.88 127 TYR A O 1
ATOM 1035 N N . PHE A 1 128 ? -6.763 10.275 23.088 1.00 81.50 128 PHE A N 1
ATOM 1036 C CA . PHE A 1 128 ? -6.410 11.677 23.302 1.00 81.50 128 PHE A CA 1
ATOM 1037 C C . PHE A 1 128 ? -4.942 11.834 23.700 1.00 81.50 128 PHE A C 1
ATOM 1039 O O . PHE A 1 128 ? -4.225 12.628 23.082 1.00 81.50 128 PHE A O 1
ATOM 1046 N N . GLU A 1 129 ? -4.467 11.033 24.654 1.00 80.50 129 GLU A N 1
ATOM 1047 C CA . GLU A 1 129 ? -3.081 11.072 25.120 1.00 80.50 129 GLU A CA 1
ATOM 1048 C C . GLU A 1 129 ? -2.080 10.744 24.013 1.00 80.50 129 GLU A C 1
ATOM 1050 O O . GLU A 1 129 ? -1.065 11.427 23.870 1.00 80.50 129 GLU A O 1
ATOM 1055 N N . LYS A 1 130 ? -2.352 9.719 23.198 1.00 78.00 130 LYS A N 1
ATOM 1056 C CA . LYS A 1 130 ? -1.396 9.257 22.183 1.00 78.00 130 LYS A CA 1
ATOM 1057 C C . LYS A 1 130 ? -1.414 10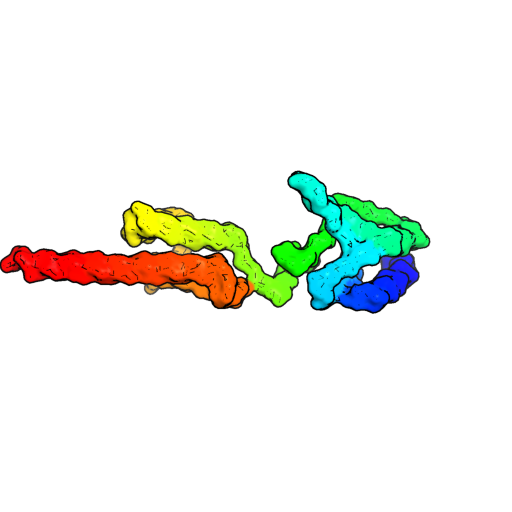.081 20.901 1.00 78.00 130 LYS A C 1
ATOM 1059 O O . LYS A 1 130 ? -0.364 10.227 20.269 1.00 78.00 130 LYS A O 1
ATOM 1064 N N . TYR A 1 131 ? -2.582 10.576 20.487 1.00 70.56 131 TYR A N 1
ATOM 1065 C CA . TYR A 1 131 ? -2.780 11.087 19.127 1.00 70.56 131 TYR A CA 1
ATOM 1066 C C . TYR A 1 131 ? -3.238 12.544 19.050 1.00 70.56 131 TYR A C 1
ATOM 1068 O O . TYR A 1 131 ? -2.992 13.179 18.026 1.00 70.56 131 TYR A O 1
ATOM 1076 N N . VAL A 1 132 ? -3.868 13.090 20.094 1.00 67.81 132 VAL A N 1
ATOM 1077 C CA . VAL A 1 132 ? -4.409 14.462 20.071 1.00 67.81 132 VAL A CA 1
ATOM 1078 C C . VAL A 1 132 ? -3.531 15.438 20.850 1.00 67.81 132 VAL A C 1
ATOM 1080 O O . VAL A 1 132 ? -3.314 16.547 20.371 1.00 67.81 132 VAL A O 1
ATOM 1083 N N . SER A 1 133 ? -2.945 15.021 21.976 1.00 59.66 133 SER A N 1
ATOM 1084 C CA . SER A 1 133 ? -2.066 15.852 22.825 1.00 59.66 133 SER A CA 1
ATOM 1085 C C . SER A 1 133 ? -0.854 16.455 22.089 1.00 59.66 133 SER A C 1
ATOM 1087 O O . SER A 1 133 ? -0.312 17.476 22.501 1.00 59.66 133 SER A O 1
ATOM 1089 N N . LYS A 1 134 ? -0.438 15.851 20.966 1.00 54.22 134 LYS A N 1
ATOM 1090 C CA . LYS A 1 134 ? 0.674 16.309 20.111 1.00 54.22 134 LYS A CA 1
ATOM 1091 C C . LYS A 1 134 ? 0.246 17.251 18.977 1.00 54.22 134 LYS A C 1
ATOM 1093 O O . LYS A 1 134 ? 1.097 17.735 18.232 1.00 54.22 134 LYS A O 1
ATOM 1098 N N . SER A 1 135 ? -1.054 17.488 18.804 1.00 52.53 135 SER A N 1
ATOM 1099 C CA . SER A 1 135 ? -1.602 18.329 17.739 1.00 52.53 135 SER A CA 1
ATOM 1100 C C . SER A 1 135 ? -1.669 19.792 18.182 1.00 52.53 135 SER A C 1
ATOM 1102 O O . SER A 1 135 ? -2.306 20.114 19.177 1.00 52.53 135 SER A O 1
ATOM 1104 N N . ARG A 1 136 ? -1.047 20.701 17.418 1.00 52.34 136 ARG A N 1
ATOM 1105 C CA . ARG A 1 136 ? -1.092 22.162 17.647 1.00 52.34 136 ARG A CA 1
ATOM 1106 C C . ARG A 1 136 ? -2.397 22.823 17.164 1.00 52.34 136 ARG A C 1
ATOM 1108 O O . ARG A 1 136 ? -2.465 24.047 17.085 1.00 52.34 136 ARG A O 1
ATOM 1115 N N . LEU A 1 137 ? -3.406 22.043 16.763 1.00 49.09 137 LEU A N 1
ATOM 1116 C CA . LEU A 1 137 ? -4.638 22.580 16.180 1.00 49.09 137 LEU A CA 1
ATOM 1117 C C . LEU A 1 137 ? -5.591 23.101 17.270 1.00 49.09 137 LEU A C 1
ATOM 1119 O O . LEU A 1 137 ? -5.808 22.413 18.268 1.00 49.09 137 LEU A O 1
ATOM 1123 N N . PRO A 1 138 ? -6.187 24.294 17.082 1.00 44.22 138 PRO A N 1
ATOM 1124 C CA . PRO A 1 138 ? -7.071 24.897 18.067 1.00 44.22 138 PRO A CA 1
ATOM 1125 C C . PRO A 1 138 ? -8.309 24.024 18.305 1.00 44.22 138 PRO A C 1
ATOM 1127 O O . PRO A 1 138 ? -8.943 23.533 17.369 1.00 44.22 138 PRO A O 1
ATOM 1130 N N . ILE A 1 139 ? -8.639 23.871 19.588 1.00 50.25 139 ILE A N 1
ATOM 1131 C CA . ILE A 1 139 ? -9.691 23.047 20.206 1.00 50.25 139 ILE A CA 1
ATOM 1132 C C . ILE A 1 139 ? -11.087 23.577 19.820 1.00 50.25 139 ILE A C 1
ATOM 1134 O O . ILE A 1 139 ? -11.855 24.005 20.671 1.00 50.25 139 ILE A O 1
ATOM 1138 N N . LYS A 1 140 ? -11.430 23.666 18.529 1.00 42.75 140 LYS A N 1
ATOM 1139 C CA . LYS A 1 140 ? -12.704 24.285 18.112 1.00 42.75 140 LYS A CA 1
ATOM 1140 C C . LYS A 1 140 ? -13.827 23.290 17.834 1.00 42.75 140 LYS A C 1
ATOM 1142 O O . LYS A 1 140 ? -14.977 23.699 17.765 1.00 42.75 140 LYS A O 1
ATOM 1147 N N . ARG A 1 141 ? -13.529 21.991 17.745 1.00 48.28 141 ARG A N 1
ATOM 1148 C CA . ARG A 1 141 ? -14.514 20.896 17.762 1.00 48.28 141 ARG A CA 1
ATOM 1149 C C . ARG A 1 141 ? -13.836 19.650 18.324 1.00 48.28 141 ARG A C 1
ATOM 1151 O O . ARG A 1 141 ? -13.059 19.010 17.618 1.00 48.28 141 ARG A O 1
ATOM 1158 N N . LYS A 1 142 ? -14.099 19.316 19.591 1.00 55.22 142 LYS A N 1
ATOM 1159 C CA . LYS A 1 142 ? -13.763 17.996 20.142 1.00 55.22 142 LYS A CA 1
ATOM 1160 C C . LYS A 1 142 ? -14.654 16.993 19.407 1.00 55.22 142 LYS A C 1
ATOM 1162 O O . LYS A 1 142 ? -15.830 16.868 19.717 1.00 55.22 142 LYS A O 1
ATOM 1167 N N . LEU A 1 143 ? -14.133 16.392 18.340 1.00 62.31 143 LEU A N 1
ATOM 1168 C CA . LEU A 1 143 ? -14.822 15.302 17.656 1.00 62.31 143 LEU A CA 1
ATOM 1169 C C . LEU A 1 143 ? -14.868 14.121 18.621 1.00 62.31 143 LEU A C 1
ATOM 1171 O O . LEU A 1 143 ? -13.824 13.706 19.124 1.00 62.31 143 LEU A O 1
ATOM 1175 N N . GLU A 1 144 ? -16.066 13.603 18.874 1.00 80.19 144 GLU A N 1
ATOM 1176 C CA . GLU A 1 144 ? -16.260 12.431 19.723 1.00 80.19 144 GLU A CA 1
ATOM 1177 C C . GLU A 1 144 ? -15.453 11.249 19.178 1.00 80.19 144 GLU A C 1
ATOM 1179 O O . GLU A 1 144 ? -15.451 10.981 17.967 1.00 80.19 144 GLU A O 1
ATOM 1184 N N . PHE A 1 145 ? -14.783 10.514 20.069 1.00 85.75 145 PHE A N 1
ATOM 1185 C CA . PHE A 1 145 ? -13.949 9.365 19.708 1.00 85.75 145 PHE A CA 1
ATOM 1186 C C . PHE A 1 145 ? -14.665 8.377 18.773 1.00 85.75 145 PHE A C 1
ATOM 1188 O O . PHE A 1 145 ? -14.077 7.892 17.802 1.00 85.75 145 PHE A O 1
ATOM 1195 N N . GLN A 1 146 ? -15.957 8.130 19.011 1.00 87.88 146 GLN A N 1
ATOM 1196 C CA . GLN A 1 146 ? -16.775 7.242 18.186 1.00 87.88 146 GLN A CA 1
ATOM 1197 C C . GLN A 1 146 ? -16.883 7.718 16.733 1.00 87.88 146 GLN A C 1
ATOM 1199 O O . GLN A 1 146 ? -16.788 6.901 15.814 1.00 87.88 146 GLN A O 1
ATOM 1204 N N . GLN A 1 147 ? -17.056 9.024 16.512 1.00 85.62 147 GLN A N 1
ATOM 1205 C CA . GLN A 1 147 ? -17.155 9.611 15.175 1.00 85.62 147 GLN A CA 1
ATOM 1206 C C . GLN A 1 147 ? -15.811 9.537 14.451 1.00 85.62 147 GLN A C 1
ATOM 1208 O O . GLN A 1 147 ? -15.757 9.197 13.267 1.00 85.62 147 GLN A O 1
ATOM 1213 N N . VAL A 1 148 ? -14.716 9.777 15.178 1.00 86.94 148 VAL A N 1
ATOM 1214 C CA . VAL A 1 148 ? -13.358 9.641 14.639 1.00 86.94 148 VAL A CA 1
ATOM 1215 C C . VAL A 1 148 ? -13.078 8.198 14.228 1.00 86.94 148 VAL A C 1
ATOM 1217 O O . VAL A 1 148 ? -12.613 7.951 13.114 1.00 86.94 148 VAL A O 1
ATOM 1220 N N . LEU A 1 149 ? -13.375 7.233 15.101 1.00 89.44 149 LEU A N 1
ATOM 1221 C CA . LEU A 1 149 ? -13.165 5.816 14.819 1.00 89.44 149 LEU A CA 1
ATOM 1222 C C . LEU A 1 149 ? -14.016 5.351 13.635 1.00 89.44 149 LEU A C 1
ATOM 1224 O O . LEU A 1 149 ? -13.499 4.689 12.734 1.00 89.44 149 LEU A O 1
ATOM 1228 N N . ARG A 1 150 ? -15.290 5.759 13.585 1.00 90.81 150 ARG A N 1
ATOM 1229 C CA . ARG A 1 150 ? -16.174 5.478 12.452 1.00 90.81 150 ARG A CA 1
ATOM 1230 C C . ARG A 1 150 ? -15.608 6.036 11.153 1.00 90.81 150 ARG A C 1
ATOM 1232 O O . ARG A 1 150 ? -15.483 5.292 10.187 1.00 90.81 150 ARG A O 1
ATOM 1239 N N . GLY A 1 151 ? -15.219 7.310 11.139 1.00 83.94 151 GLY A N 1
ATOM 1240 C CA . GLY A 1 151 ? -14.630 7.951 9.964 1.00 83.94 151 GLY A CA 1
ATOM 1241 C C . GLY A 1 151 ? -13.369 7.231 9.485 1.00 83.94 151 GLY A C 1
ATOM 1242 O O . GLY A 1 151 ? -13.194 7.018 8.286 1.00 83.94 151 GLY A O 1
ATOM 1243 N N . LYS A 1 152 ? -12.529 6.764 10.418 1.00 86.38 152 LYS A N 1
ATOM 1244 C CA . LYS A 1 152 ? -11.346 5.967 10.079 1.00 86.38 152 LYS A CA 1
ATOM 1245 C C . LYS A 1 152 ? -11.694 4.614 9.447 1.00 86.38 152 LYS A C 1
ATOM 1247 O O . LYS A 1 152 ? -11.024 4.190 8.510 1.00 86.38 152 LYS A O 1
ATOM 1252 N N . ILE A 1 153 ? -12.734 3.933 9.928 1.00 86.38 153 ILE A N 1
ATOM 1253 C CA . ILE A 1 153 ? -13.198 2.665 9.342 1.00 86.38 153 ILE A CA 1
ATOM 1254 C C . ILE A 1 153 ? -13.825 2.905 7.960 1.00 86.38 153 ILE A C 1
ATOM 1256 O O . ILE A 1 153 ? -13.529 2.166 7.026 1.00 86.38 153 ILE A O 1
ATOM 1260 N N . GLU A 1 154 ? -14.635 3.951 7.792 1.00 87.88 154 GLU A N 1
ATOM 1261 C CA . GLU A 1 154 ? -15.236 4.295 6.493 1.00 87.88 154 GLU A CA 1
ATOM 1262 C C . GLU A 1 154 ? -14.174 4.662 5.454 1.00 87.88 154 GLU A C 1
ATOM 1264 O O . GLU A 1 154 ? -14.286 4.258 4.300 1.00 87.88 154 GLU A O 1
ATOM 1269 N N . PHE A 1 155 ? -13.091 5.330 5.862 1.00 79.19 155 PHE A N 1
ATOM 1270 C CA . PHE A 1 155 ? -11.936 5.544 4.993 1.00 79.19 155 PHE A CA 1
ATOM 1271 C C . PHE A 1 155 ? -11.327 4.215 4.520 1.00 79.19 155 PHE A C 1
ATOM 1273 O O . PHE A 1 155 ? -11.012 4.078 3.341 1.00 79.19 155 PHE A O 1
ATOM 1280 N N . ILE A 1 156 ? -11.228 3.201 5.393 1.00 77.94 156 ILE A N 1
ATOM 1281 C CA . ILE A 1 156 ? -10.786 1.858 4.979 1.00 77.94 156 ILE A CA 1
ATOM 1282 C C . ILE A 1 156 ? -11.738 1.268 3.935 1.00 77.94 156 ILE A C 1
ATOM 1284 O O . ILE A 1 156 ? -11.263 0.737 2.935 1.00 77.94 156 ILE A O 1
ATOM 1288 N N . GLY A 1 157 ? -13.053 1.387 4.128 1.00 74.75 157 GLY A N 1
ATOM 1289 C CA . GLY A 1 157 ? -14.050 0.896 3.171 1.00 74.75 157 GLY A CA 1
ATOM 1290 C C . GLY A 1 157 ? -14.036 1.644 1.836 1.00 74.75 157 GLY A C 1
ATOM 1291 O O . GLY A 1 157 ? -14.196 1.029 0.787 1.00 74.75 157 GLY A O 1
ATOM 1292 N N . MET A 1 158 ? -13.790 2.955 1.854 1.00 73.19 158 MET A N 1
ATOM 1293 C CA . MET A 1 158 ? -13.636 3.777 0.648 1.00 73.19 158 MET A CA 1
ATOM 1294 C C . MET A 1 158 ? -12.405 3.361 -0.164 1.00 73.19 158 MET A C 1
ATOM 1296 O O . MET A 1 158 ? -12.437 3.368 -1.389 1.00 73.19 158 MET A O 1
ATOM 1300 N N . VAL A 1 159 ? -11.324 3.003 0.527 1.00 63.41 159 VAL A N 1
ATOM 1301 C CA . VAL A 1 159 ? -10.024 2.710 -0.076 1.00 63.41 159 VAL A CA 1
ATOM 1302 C C . VAL A 1 159 ? -9.920 1.248 -0.528 1.00 63.41 159 VAL A C 1
ATOM 1304 O O . VAL A 1 159 ? -9.523 0.982 -1.657 1.00 63.41 159 VAL A O 1
ATOM 1307 N N . LYS A 1 160 ? -10.312 0.292 0.324 1.00 68.00 160 LYS A N 1
ATOM 1308 C CA . LYS A 1 160 ? -10.207 -1.157 0.060 1.00 68.00 160 LYS A CA 1
ATOM 1309 C C . LYS A 1 160 ? -11.476 -1.774 -0.541 1.00 68.00 160 LYS A C 1
ATOM 1311 O O . LYS A 1 160 ? -11.434 -2.915 -0.986 1.00 68.00 160 LYS A O 1
ATOM 1316 N N . GLY A 1 161 ? -12.587 -1.037 -0.555 1.00 70.31 161 GLY A N 1
ATOM 1317 C CA . GLY A 1 161 ? -13.911 -1.536 -0.919 1.00 70.31 161 GLY A CA 1
ATOM 1318 C C . GLY A 1 161 ? -14.705 -2.020 0.297 1.00 70.31 161 GLY A C 1
ATOM 1319 O O . GLY A 1 161 ? -14.151 -2.522 1.276 1.00 70.31 161 GLY A O 1
ATOM 1320 N N . LYS A 1 162 ? -16.034 -1.880 0.236 1.00 75.94 162 LYS A N 1
ATOM 1321 C CA . LYS A 1 162 ? -16.931 -2.301 1.325 1.00 75.94 162 LYS A CA 1
ATOM 1322 C C . LYS A 1 162 ? -17.028 -3.818 1.472 1.00 75.94 162 LYS A C 1
ATOM 1324 O O . LYS A 1 162 ? -17.339 -4.286 2.555 1.00 75.94 162 LYS A O 1
ATOM 1329 N N . GLU A 1 163 ? -16.701 -4.586 0.441 1.00 72.44 163 GLU A N 1
ATOM 1330 C CA . GLU A 1 163 ? -16.656 -6.055 0.518 1.00 72.44 163 GLU A CA 1
ATOM 1331 C C . GLU A 1 163 ? -15.350 -6.585 1.138 1.00 72.44 163 GLU A C 1
ATOM 1333 O O . GLU A 1 163 ? -15.186 -7.788 1.333 1.00 72.44 163 GLU A O 1
ATOM 1338 N N . ASP A 1 164 ? -14.403 -5.703 1.474 1.00 80.06 164 ASP A N 1
ATOM 1339 C CA . ASP A 1 164 ? -13.140 -6.102 2.083 1.00 80.06 164 ASP A CA 1
ATOM 1340 C C . ASP A 1 164 ? -13.346 -6.693 3.486 1.00 80.06 164 ASP A C 1
ATOM 1342 O O . ASP A 1 164 ? -13.999 -6.107 4.355 1.00 80.06 164 ASP A O 1
ATOM 1346 N N . SER A 1 165 ? -12.716 -7.842 3.738 1.00 75.06 165 SER A N 1
ATOM 1347 C CA . SER A 1 165 ? -12.868 -8.583 4.994 1.00 75.06 165 SER A CA 1
ATOM 1348 C C . SER A 1 165 ? -12.416 -7.792 6.226 1.00 75.06 165 SER A C 1
ATOM 1350 O O . SER A 1 165 ? -12.990 -7.956 7.305 1.00 75.06 165 SER A O 1
ATOM 1352 N N . ILE A 1 166 ? -11.427 -6.898 6.088 1.00 79.25 166 ILE A N 1
ATOM 1353 C CA . ILE A 1 166 ? -10.955 -6.050 7.190 1.00 79.25 166 ILE A CA 1
ATOM 1354 C C . ILE A 1 166 ? -11.982 -4.959 7.487 1.00 79.25 166 ILE A C 1
ATOM 1356 O O . ILE A 1 166 ? -12.302 -4.740 8.657 1.00 79.25 166 ILE A O 1
ATOM 1360 N N . TYR A 1 167 ? -12.515 -4.301 6.453 1.00 86.38 167 TYR A N 1
ATOM 1361 C CA . TYR A 1 167 ? -13.578 -3.310 6.627 1.00 86.38 167 TYR A CA 1
ATOM 1362 C C . TYR A 1 167 ? -14.801 -3.932 7.302 1.00 86.38 167 TYR A C 1
ATOM 1364 O O . TYR A 1 167 ? -15.231 -3.438 8.343 1.00 86.38 167 TYR A O 1
ATOM 1372 N N . GLN A 1 168 ? -15.311 -5.044 6.764 1.00 83.88 168 GLN A N 1
ATOM 1373 C CA . GLN A 1 168 ? -16.492 -5.727 7.297 1.00 83.88 168 GLN A CA 1
ATOM 1374 C C . GLN A 1 168 ? -16.292 -6.133 8.757 1.00 83.88 168 GLN A C 1
ATOM 1376 O O . GLN A 1 168 ? -17.134 -5.848 9.611 1.00 83.88 168 GLN A O 1
ATOM 1381 N N . LYS A 1 169 ? -15.132 -6.716 9.082 1.00 88.56 169 LYS A N 1
ATOM 1382 C CA . LYS A 1 169 ? -14.780 -7.083 10.457 1.00 88.56 169 LYS A CA 1
ATOM 1383 C C . LYS A 1 169 ? -14.811 -5.878 11.400 1.00 88.56 169 LYS A C 1
ATOM 1385 O O . LYS A 1 169 ? -15.442 -5.945 12.454 1.00 88.56 169 LYS A O 1
ATOM 1390 N N . TYR A 1 170 ? -14.136 -4.787 11.044 1.00 92.25 170 TYR A N 1
ATOM 1391 C CA . TYR A 1 170 ? -14.027 -3.610 11.910 1.00 92.25 170 TYR A CA 1
ATOM 1392 C C . TYR A 1 170 ? -15.334 -2.831 12.018 1.00 92.25 170 TYR A C 1
ATOM 1394 O O . TYR A 1 170 ? -15.683 -2.386 13.109 1.00 92.25 170 TYR A O 1
ATOM 1402 N N . MET A 1 171 ? -16.084 -2.709 10.925 1.00 93.88 171 MET A N 1
ATOM 1403 C CA . MET A 1 171 ? -17.391 -2.062 10.924 1.00 93.88 171 MET A CA 1
ATOM 1404 C C . MET A 1 171 ? -18.401 -2.846 11.769 1.00 93.88 171 MET A C 1
ATOM 1406 O O . MET A 1 171 ? -19.141 -2.249 12.550 1.00 93.88 171 MET A O 1
ATOM 1410 N N . ASN A 1 172 ? -18.407 -4.178 11.681 1.00 91.25 172 ASN A N 1
ATOM 1411 C CA . ASN A 1 172 ? -19.270 -5.009 12.521 1.00 91.25 172 ASN A CA 1
ATOM 1412 C C . ASN A 1 172 ? -18.894 -4.897 14.001 1.00 91.25 172 ASN A C 1
ATOM 1414 O O . ASN A 1 172 ? -19.772 -4.689 14.836 1.00 91.25 172 ASN A O 1
ATOM 1418 N N . GLN A 1 173 ? -17.599 -4.947 14.326 1.00 91.69 173 GLN A N 1
ATOM 1419 C CA . GLN A 1 173 ? -17.134 -4.745 15.698 1.00 91.69 173 GLN A CA 1
ATOM 1420 C C . GLN A 1 173 ? -17.543 -3.366 16.238 1.00 91.69 173 GLN A C 1
ATOM 1422 O O . GLN A 1 173 ? -18.061 -3.274 17.347 1.00 91.69 173 GLN A O 1
ATOM 1427 N N . TYR A 1 174 ? -17.374 -2.307 15.442 1.00 94.44 174 TYR A N 1
ATOM 1428 C CA . TYR A 1 174 ? -17.805 -0.956 15.800 1.00 94.44 174 TYR A CA 1
ATOM 1429 C C . TYR A 1 174 ? -19.311 -0.887 16.080 1.00 94.44 174 TYR A C 1
ATOM 1431 O O . TYR A 1 174 ? -19.713 -0.363 17.113 1.00 94.44 174 TYR A O 1
ATOM 1439 N N . LYS A 1 175 ? -20.150 -1.452 15.200 1.00 93.38 175 LYS A N 1
ATOM 1440 C CA . LYS A 1 175 ? -21.615 -1.454 15.368 1.00 93.38 175 LYS A CA 1
ATOM 1441 C C . LYS A 1 175 ? -22.049 -2.157 16.654 1.00 93.38 175 LYS A C 1
ATOM 1443 O O . LYS A 1 175 ? -22.945 -1.665 17.335 1.00 93.38 175 LYS A O 1
ATOM 1448 N N . ILE A 1 176 ? -21.417 -3.284 16.989 1.00 92.44 176 ILE A N 1
ATOM 1449 C CA . ILE A 1 176 ? -21.694 -4.019 18.231 1.00 92.44 176 ILE A CA 1
ATOM 1450 C C . ILE A 1 176 ? -21.342 -3.154 19.445 1.00 92.44 176 ILE A C 1
ATOM 1452 O O . ILE A 1 176 ? -22.181 -2.975 20.324 1.00 92.44 176 ILE A O 1
ATOM 1456 N N . LEU A 1 177 ? -20.140 -2.573 19.470 1.00 90.69 177 LEU A N 1
ATOM 1457 C CA . LEU A 1 177 ? -19.681 -1.728 20.577 1.00 90.69 177 LEU A CA 1
ATOM 1458 C C . LEU A 1 177 ? -20.537 -0.468 20.743 1.00 90.69 177 LEU A C 1
ATOM 1460 O O . LEU A 1 177 ? -20.930 -0.141 21.860 1.00 90.69 177 LEU A O 1
ATOM 1464 N N . ALA A 1 178 ? -20.882 0.195 19.639 1.00 89.25 178 ALA A N 1
ATOM 1465 C CA . ALA A 1 178 ? -21.754 1.363 19.646 1.00 89.25 178 ALA A CA 1
ATOM 1466 C C . ALA A 1 178 ? -23.131 1.016 20.227 1.00 89.25 178 ALA A C 1
ATOM 1468 O O . ALA A 1 178 ? -23.618 1.698 21.128 1.00 89.25 178 ALA A O 1
ATOM 1469 N N . ARG A 1 179 ? -23.725 -0.099 19.788 1.00 88.69 179 ARG A N 1
ATOM 1470 C CA . ARG A 1 179 ? -25.019 -0.558 20.299 1.00 88.69 179 ARG A CA 1
ATOM 1471 C C . ARG A 1 179 ? -24.963 -0.886 21.794 1.00 88.69 179 ARG A C 1
ATOM 1473 O O . ARG A 1 179 ? -25.846 -0.456 22.527 1.00 88.69 179 ARG A O 1
ATOM 1480 N N . LEU A 1 180 ? -23.925 -1.590 22.252 1.00 85.88 180 LEU A N 1
ATOM 1481 C CA . LEU A 1 180 ? -23.720 -1.889 23.676 1.00 85.88 180 LEU A CA 1
ATOM 1482 C C . LEU A 1 180 ? -23.565 -0.614 24.514 1.00 85.88 180 LEU A C 1
ATOM 1484 O O . LEU A 1 180 ? -24.158 -0.517 25.584 1.00 85.88 180 LEU A O 1
ATOM 1488 N N . SER A 1 181 ? -22.830 0.385 24.015 1.00 81.50 181 SER A N 1
ATOM 1489 C CA . SER A 1 181 ? -22.684 1.662 24.722 1.00 81.50 181 SER A CA 1
ATOM 1490 C C . SER A 1 181 ? -24.002 2.431 24.845 1.00 81.50 181 SER A C 1
ATOM 1492 O O . SER A 1 181 ? -24.279 2.979 25.905 1.00 81.50 181 SER A O 1
ATOM 1494 N N . MET A 1 182 ? -24.858 2.407 23.814 1.00 77.50 182 MET A N 1
ATOM 1495 C CA . MET A 1 182 ? -26.181 3.041 23.880 1.00 77.50 182 MET A CA 1
ATOM 1496 C C . MET A 1 182 ? -27.096 2.361 24.906 1.00 77.50 182 MET A C 1
ATOM 1498 O O . MET A 1 182 ? -27.813 3.043 25.631 1.00 77.50 182 MET A O 1
ATOM 1502 N N . PHE A 1 183 ? -27.059 1.027 24.997 1.00 74.38 183 PHE A N 1
ATOM 1503 C CA . PHE A 1 183 ? -27.833 0.297 26.005 1.00 74.38 183 PHE A CA 1
ATOM 1504 C C . PHE A 1 183 ? -27.362 0.583 27.433 1.00 74.38 183 PHE A C 1
ATOM 1506 O O . PHE A 1 183 ? -28.199 0.785 28.306 1.00 74.38 183 PHE A O 1
ATOM 1513 N N . ASN A 1 184 ? -26.049 0.632 27.671 1.00 71.38 184 ASN A N 1
ATOM 1514 C CA . ASN A 1 184 ? -25.517 0.929 29.002 1.00 71.38 184 ASN A CA 1
ATOM 1515 C C . ASN A 1 184 ? -25.844 2.357 29.457 1.00 71.38 184 ASN A C 1
ATOM 1517 O O . ASN A 1 184 ? -26.165 2.545 30.626 1.00 71.38 184 ASN A O 1
ATOM 1521 N N . ASN A 1 185 ? -25.826 3.335 28.546 1.00 65.88 185 ASN A N 1
ATOM 1522 C CA . ASN A 1 185 ? -26.220 4.706 28.873 1.00 65.88 185 ASN A CA 1
ATOM 1523 C C . ASN A 1 185 ? -27.703 4.779 29.271 1.00 65.88 185 ASN A C 1
ATOM 1525 O O . ASN A 1 185 ? -28.007 5.266 30.352 1.00 65.88 185 ASN A O 1
ATOM 1529 N N . ASN A 1 186 ? -28.603 4.161 28.492 1.00 62.16 186 ASN A N 1
ATOM 1530 C CA . ASN A 1 186 ? -30.031 4.123 28.835 1.00 62.16 186 ASN A CA 1
ATOM 1531 C C . ASN A 1 186 ? -30.315 3.435 30.184 1.00 62.16 186 ASN A C 1
ATOM 1533 O O . ASN A 1 186 ? -31.264 3.801 30.866 1.00 62.16 186 ASN A O 1
ATOM 1537 N N . ILE A 1 187 ? -29.537 2.418 30.575 1.00 61.34 187 ILE A N 1
ATOM 1538 C CA . ILE A 1 187 ? -29.704 1.757 31.882 1.00 61.34 187 ILE A CA 1
ATOM 1539 C C . ILE A 1 187 ? -29.246 2.666 33.028 1.00 61.34 187 ILE A C 1
ATOM 1541 O O . ILE A 1 187 ? -29.869 2.650 34.088 1.00 61.34 187 ILE A O 1
ATOM 1545 N N . ASN A 1 188 ? -28.177 3.439 32.836 1.00 59.16 188 ASN A N 1
ATOM 1546 C CA . ASN A 1 188 ? -27.703 4.384 33.846 1.00 59.16 188 ASN A CA 1
ATOM 1547 C C . ASN A 1 188 ? -28.693 5.545 34.026 1.00 59.16 188 ASN A C 1
ATOM 1549 O O . ASN A 1 188 ? -29.028 5.858 35.164 1.00 59.16 188 ASN A O 1
ATOM 1553 N N . ASP A 1 189 ? -29.267 6.061 32.935 1.00 57.50 189 ASP A N 1
ATOM 1554 C CA . ASP A 1 189 ? -30.291 7.117 32.981 1.00 57.50 189 ASP A CA 1
ATOM 1555 C C . ASP A 1 189 ? -31.569 6.663 33.725 1.00 57.50 189 ASP A C 1
ATOM 1557 O O . ASP A 1 189 ? -32.207 7.442 34.430 1.00 57.50 189 ASP A O 1
ATOM 1561 N N . ILE A 1 190 ? -31.941 5.378 33.624 1.00 59.78 190 ILE A N 1
ATOM 1562 C CA . ILE A 1 190 ? -33.088 4.803 34.357 1.00 59.78 190 ILE A CA 1
ATOM 1563 C C . ILE A 1 190 ? -32.777 4.611 35.852 1.00 59.78 190 ILE A C 1
ATOM 1565 O O . ILE A 1 190 ? -33.690 4.636 36.679 1.00 59.78 190 ILE A O 1
ATOM 1569 N N . LYS A 1 191 ? -31.511 4.387 36.221 1.00 57.69 191 LYS A N 1
ATOM 1570 C CA . LYS A 1 191 ? -31.110 4.218 37.625 1.00 57.69 191 LYS A CA 1
ATOM 1571 C C . LYS A 1 191 ? -31.010 5.551 38.362 1.00 57.69 191 LYS A C 1
ATOM 1573 O O . LYS A 1 191 ? -31.459 5.612 39.497 1.00 57.69 191 LYS A O 1
ATOM 1578 N N . GLU A 1 192 ? -30.511 6.601 37.711 1.00 54.81 192 GLU A N 1
ATOM 1579 C CA . GLU A 1 192 ? -30.461 7.950 38.299 1.00 54.81 192 GLU A CA 1
ATOM 1580 C C . GLU A 1 192 ? -31.861 8.565 38.483 1.00 54.81 192 GLU A C 1
ATOM 1582 O O . GLU A 1 192 ? -32.079 9.312 39.426 1.00 54.81 192 GLU A O 1
ATOM 1587 N N . GLY A 1 193 ? -32.848 8.193 37.658 1.00 52.44 193 GLY A N 1
ATOM 1588 C CA . GLY A 1 193 ? -34.238 8.655 37.798 1.00 52.44 193 GLY A CA 1
ATOM 1589 C C . GLY A 1 193 ? -35.090 7.950 38.867 1.00 52.44 193 GLY A C 1
ATOM 1590 O O . GLY A 1 193 ? -36.290 8.199 38.922 1.00 52.44 193 GLY A O 1
ATOM 1591 N N . ASN A 1 194 ? -34.521 7.040 39.667 1.00 55.34 194 ASN A N 1
ATOM 1592 C CA . ASN A 1 194 ? -35.222 6.319 40.745 1.00 55.34 194 ASN A CA 1
ATOM 1593 C C . ASN A 1 194 ? -34.605 6.565 42.140 1.00 55.34 194 ASN A C 1
ATOM 1595 O O . ASN A 1 194 ? -34.928 5.835 43.078 1.00 55.34 194 ASN A O 1
ATOM 1599 N N . GLU A 1 195 ? -33.716 7.554 42.277 1.00 51.28 195 GLU A N 1
ATOM 1600 C CA . GLU A 1 195 ? -33.115 7.963 43.561 1.00 51.28 195 GLU A CA 1
ATOM 1601 C C . GLU A 1 195 ? -33.639 9.320 44.088 1.00 51.28 195 GLU A C 1
ATOM 1603 O O . GLU A 1 195 ? -33.066 9.856 45.036 1.00 51.28 195 GLU A O 1
ATOM 1608 N N . ASP A 1 196 ? -34.749 9.831 43.533 1.00 43.03 196 ASP A N 1
ATOM 1609 C CA . ASP A 1 196 ? -35.517 10.968 44.081 1.00 43.03 196 ASP A CA 1
ATOM 1610 C C . ASP A 1 196 ? -36.611 10.523 45.075 1.00 43.03 196 ASP A C 1
ATOM 1612 O O . ASP A 1 196 ? -37.377 9.580 44.754 1.00 43.03 196 ASP A O 1
#

Foldseek 3Di:
DQCVLCVQLQVLVCVVLVVQQWDWDDDRPDIDTGHPDLDRDVQAKDWDDDPPDIQIDGHPNNQVSQVVSPHDDDRVPDDDDHVPDADDDPNDRPPVFAADPPVLLVVLVVLLVQCVPVNQVRSQVVCCVPPVVPDPDDPPDPDRPLNVSVVSLVVNCVRVNCPDPSSVVSVVSSVVSVVVVVVVVVVVVVVVVPPD

Solvent-accessible surface area (backbone atoms only — not comparable to full-atom values): 11942 Å² total; per-residue (Å²): 136,65,68,77,78,41,49,65,48,52,53,54,48,46,51,52,19,56,78,59,61,31,50,61,50,75,59,93,91,48,77,45,79,46,62,88,57,98,62,78,49,56,61,55,33,43,75,50,80,54,101,87,50,79,46,82,43,73,8,68,64,48,52,49,52,40,47,78,67,76,46,82,84,62,74,92,73,67,79,86,64,56,100,90,50,86,60,80,58,91,93,48,77,70,51,96,59,54,72,77,57,67,68,57,56,49,48,54,51,48,52,54,46,34,29,72,74,62,34,63,67,55,28,40,51,56,45,39,66,74,64,46,73,81,52,92,67,79,90,79,71,86,74,53,59,67,59,55,53,49,52,56,46,48,50,43,21,73,42,65,34,69,85,28,70,68,33,46,52,51,52,51,52,49,53,52,53,53,52,52,52,55,53,52,52,57,52,49,58,57,55,67,73,68,76,120

Nearest PDB structures (foldseek):
  5k8j-assembly1_A-2  TM=2.068E-01  e=1.991E+00  Caulobacter vibrioides CB15
  8i7o-assembly1_B8  TM=3.337E-01  e=8.727E+00  Mus musculus

Radius of gyration: 26.1 Å; Cα contacts (8 Å, |Δi|>4): 152; chains: 1; bounding box: 61×49×74 Å

Mean predicted aligned error: 17.32 Å

Secondary structure (DSSP, 8-state):
--HHHHHHHHHHHHHHHHHTTEEEEEETTEEEEEE-SSS--TTTEEEEE-SS-EEEEE-HHHHHHHHHTT----GGG-----TTS---BTTB---SS----HHHHHHHHHHHHHHHHH-HHHHHHHHIIIIITT--S--S----HHHHHHHHHHHHHHHH-TT-HHHHHHHHHHHHHHHHHHHHHHHHHHHHTT--

=== Feature glossary ===
A reading guide for the features in this record.

Start from the sequence.

  · This is the polypeptide sequence — one letter per residue, N-terminus first. Length ranges from a few dozen residues for small domains to over a thousand for large multi-domain proteins.

Fold it, and you get atomic coordinates and the backbone conformation that goes with them.

  · Structure coordinates are given as an mmCIF _atom_site loop: one row per atom with element, residue name, chain id, sequence number, and x/y/z position in Å. Only the four main-chain atoms per residue are included here; side chains are omitted to keep the record compact.

  · Backbone dihedral angles. Every residue except chain termini has a φ (preceding-C → N → Cα → C) and a ψ (N → Cα → C → next-N). They are reported in degrees following the IUPAC sign convention. Secondary structure is essentially a statement about which (φ, ψ) basin each residue occupies.

  · The SS8 string is DSSP's per-residue secondary-structure call. α-helix (H) means an i→i+4 H-bond ladder; β-strand (E) means the residue participates in a β-sheet; 3₁₀ (G) and π (I) are tighter and wider helices; T/S are turns/bends; '-' is loop.

  · SS3 is a coarse helix/strand/coil call (letters a/b/c) made by the P-SEA algorithm from inter-Cα distances and dihedrals. It is less detailed than DSSP but needs only Cα positions.

Summarize the fold with a handful of shape descriptors and a per-residue structural alphabet.

  · Radius of gyration (Rg) is the root-mean-square distance of Cα atoms from their centroid — a single number for overall size and compactness. A globular domain of N residues has Rg ≈ 2.2·N^0.38 Å; an extended or disordered chain has a much larger Rg. The Cα contact count is the number of residue pairs whose Cα atoms are within 8 Å and are more than four positions apart in sequence — a standard proxy for tertiary packing density. The bounding box is the smallest axis-aligned box enclosing all Cα atoms.

  · The Foldseek 3Di string encodes local tertiary geometry as a 20-letter alphabet — one character per residue — derived from the relative positions of nearby Cα atoms. Unlike the amino-acid sequence, 3Di is a direct function of the 3D structure, so two proteins with the same fold have similar 3Di strings even at low sequence identity.

  · Solvent-accessible surface area (SASA) is the area in Å² traced out by the centre of a 1.4 Å probe sphere (a water molecule) rolled over the protein's van der Waals surface (Shrake–Rupley / Lee–Richards construction). Buried residues have near-zero SASA; fully exposed residues can exceed 200 Å². The total SASA scales roughly with the number of surface residues.

Ask how reliable the model is.

  · pLDDT (predicted Local Distance Difference Test) is AlphaFold's per-residue confidence score, ranging from 0 to 100. Values above 90 indicate high confidence (typically well-packed cores); 70–90 is confident; 50–70 low confidence; below 50 usually means the region is disordered or the prediction is unreliable there. AlphaFold stores pLDDT in the mmCIF B-factor column.

  · B-factor (Debye–Waller factor) reflects atomic displacement in the crystal lattice. It is an experimental observable (units Å²), not a prediction; low values mean the atom is pinned down, high values mean it moves or is heterogeneous across the crystal.

  · Predicted Aligned Error (PAE) is an AlphaFold confidence matrix: entry (i, j) is the expected error in the position of residue j, in ångströms, when the prediction is superimposed on the true structure at residue i. Low PAE within a block of residues means that block is internally rigid and well-predicted; high PAE between two blocks means their relative placement is uncertain even if each block individually is confident.

Place it in context: what it resembles, what it is annotated as, and how it looks.

  · Nearest PDB neighbors are the top structural matches found by Foldseek when searching this structure against the entire Protein Data Bank. Each hit reports a TM-score (0 to 1; >0.5 almost always implies the same fold) and an E-value. These are *structural* homologs — they may share no detectable sequence similarity.

  · Functional annotations link the protein to curated databases. InterPro entries identify conserved domains and families by matching the sequence against member-database signatures (Pfam, PROSITE, CDD, …). Gene Ontology (GO) terms describe molecular function, biological process, and cellular component in a controlled vocabulary. CATH places the structure in a hierarchical fold classification (Class/Architecture/Topology/Homologous-superfamily). The organism is the source species.

  · Three diagnostic plots accompany the record. The Cα contact map visualizes the tertiary structure as a 2D adjacency matrix (8 Å cutoff, sequence-local contacts suppressed). The Ramachandran plot shows the distribution of backbone (φ, ψ) torsions, with points in the α and β basins reflecting secondary structure content. The PAE plot shows AlphaFold's inter-residue confidence as a color matrix.

  · Six rendered views show the 3D structure from the faces of a cube — i.e. along ±x, ±y, ±z. Rendering representation is drawn randomly per protein from cartoon (secondary-structure ribbons), sticks (backbone bonds), or molecular surface; coloring is either N→C rainbow (blue at the N-terminus through red at the C-terminus) or one color per chain.